Protein AF-A0A962JI17-F1 (afdb_monomer_lite)

Structure (mmCIF, N/CA/C/O backbone):
data_AF-A0A962JI17-F1
#
_entry.id   AF-A0A962JI17-F1
#
loop_
_atom_site.group_PDB
_atom_site.id
_atom_site.type_symbol
_atom_site.label_atom_id
_atom_site.label_alt_id
_atom_site.label_comp_id
_atom_site.label_asym_id
_atom_site.label_entity_id
_atom_site.label_seq_id
_atom_site.pdbx_PDB_ins_code
_atom_site.Cartn_x
_atom_site.Cartn_y
_atom_site.Cartn_z
_atom_site.occupancy
_atom_site.B_iso_or_equiv
_atom_site.auth_seq_id
_atom_site.auth_comp_id
_atom_site.auth_asym_id
_atom_site.auth_atom_id
_atom_site.pdbx_PDB_model_num
ATOM 1 N N . MET A 1 1 ? 2.694 9.978 97.037 1.00 36.00 1 MET A N 1
ATOM 2 C CA . MET A 1 1 ? 2.433 8.830 96.141 1.00 36.00 1 MET A CA 1
ATOM 3 C C . MET A 1 1 ? 1.614 9.316 94.948 1.00 36.00 1 MET A C 1
ATOM 5 O O . MET A 1 1 ? 0.435 9.591 95.118 1.00 36.00 1 MET A O 1
ATOM 9 N N . LYS A 1 2 ? 2.232 9.510 93.775 1.00 33.28 2 LYS A N 1
ATOM 10 C CA . LYS A 1 2 ? 1.548 9.899 92.526 1.00 33.28 2 LYS A CA 1
ATOM 11 C C . LYS A 1 2 ? 1.628 8.719 91.553 1.00 33.28 2 LYS A C 1
ATOM 13 O O . LYS A 1 2 ? 2.726 8.261 91.256 1.00 33.28 2 LYS A O 1
ATOM 18 N N . LYS A 1 3 ? 0.472 8.208 91.122 1.00 34.66 3 LYS A N 1
ATOM 19 C CA . LYS A 1 3 ? 0.342 7.152 90.107 1.00 34.66 3 LYS A CA 1
ATOM 20 C C . LYS A 1 3 ? 0.434 7.795 88.719 1.00 34.66 3 LYS A C 1
ATOM 22 O O . LYS A 1 3 ? -0.318 8.725 88.446 1.00 34.66 3 LYS A O 1
ATOM 27 N N . LEU A 1 4 ? 1.328 7.298 87.866 1.00 32.44 4 LEU A N 1
ATOM 28 C CA . LEU A 1 4 ? 1.360 7.604 86.435 1.00 32.44 4 LEU A CA 1
ATOM 29 C C . LEU A 1 4 ? 0.802 6.397 85.675 1.00 32.44 4 LEU A C 1
ATOM 31 O O . LEU A 1 4 ? 1.382 5.314 85.707 1.00 32.44 4 LEU A O 1
ATOM 35 N N . PHE A 1 5 ? -0.344 6.602 85.029 1.00 32.31 5 PHE A N 1
ATOM 36 C CA . PHE A 1 5 ? -0.915 5.707 84.029 1.00 32.31 5 PHE A CA 1
ATOM 37 C C . PHE A 1 5 ? -0.144 5.887 82.718 1.00 32.31 5 PHE A C 1
ATOM 39 O O . PHE A 1 5 ? -0.047 7.004 82.216 1.00 32.31 5 PHE A O 1
ATOM 46 N N . TRP A 1 6 ? 0.370 4.796 82.155 1.00 33.38 6 TRP A N 1
ATOM 47 C CA . TRP A 1 6 ? 0.814 4.747 80.764 1.00 33.38 6 TRP A CA 1
ATOM 48 C C . TRP A 1 6 ? -0.288 4.077 79.944 1.00 33.38 6 TRP A C 1
ATOM 50 O O . TRP A 1 6 ? -0.587 2.900 80.139 1.00 33.38 6 TRP A O 1
ATOM 60 N N . ALA A 1 7 ? -0.927 4.851 79.068 1.00 36.06 7 ALA A N 1
ATOM 61 C CA . ALA A 1 7 ? -1.882 4.352 78.091 1.00 36.06 7 ALA A CA 1
ATOM 62 C C . ALA A 1 7 ? -1.116 3.757 76.901 1.00 36.06 7 ALA A C 1
ATOM 64 O O . ALA A 1 7 ? -0.314 4.440 76.265 1.00 36.06 7 ALA A O 1
ATOM 65 N N . TYR A 1 8 ? -1.368 2.483 76.606 1.00 36.25 8 TYR A N 1
ATOM 66 C CA . TYR A 1 8 ? -0.935 1.838 75.371 1.00 36.25 8 TYR A CA 1
ATOM 67 C C . TYR A 1 8 ? -1.746 2.405 74.201 1.00 36.25 8 TYR A C 1
ATOM 69 O O . TYR A 1 8 ? -2.950 2.170 74.103 1.00 36.25 8 TYR A O 1
ATOM 77 N N . ALA A 1 9 ? -1.089 3.139 73.306 1.00 36.78 9 ALA A N 1
ATOM 78 C CA . ALA A 1 9 ? -1.638 3.456 71.996 1.00 36.78 9 ALA A CA 1
ATOM 79 C C . ALA A 1 9 ? -1.485 2.223 71.094 1.00 36.78 9 ALA A C 1
ATOM 81 O O . ALA A 1 9 ? -0.387 1.898 70.641 1.00 36.78 9 ALA A O 1
ATOM 82 N N . PHE A 1 10 ? -2.592 1.522 70.850 1.00 37.78 10 PHE A N 1
ATOM 83 C CA . PHE A 1 10 ? -2.700 0.579 69.743 1.00 37.78 10 PHE A CA 1
ATOM 84 C C . PHE A 1 10 ? -2.629 1.374 68.436 1.00 37.78 10 PHE A C 1
ATOM 86 O O . PHE A 1 10 ? -3.591 2.034 68.048 1.00 37.78 10 PHE A O 1
ATOM 93 N N . PHE A 1 11 ? -1.491 1.315 67.749 1.00 36.72 11 PHE A N 1
ATOM 94 C CA . PHE A 1 11 ? -1.433 1.670 66.337 1.00 36.72 11 PHE A CA 1
ATOM 95 C C . PHE A 1 11 ? -2.179 0.583 65.564 1.00 36.72 11 PHE A C 1
ATOM 97 O O . PHE A 1 11 ? -1.633 -0.482 65.285 1.00 36.72 11 PHE A O 1
ATOM 104 N N . SER A 1 12 ? -3.450 0.833 65.241 1.00 37.06 12 SER A N 1
ATOM 105 C CA . SER A 1 12 ? -4.139 0.068 64.210 1.00 37.06 12 SER A CA 1
ATOM 106 C C . SER A 1 12 ? -3.433 0.355 62.887 1.00 37.06 12 SER A C 1
ATOM 108 O O . SER A 1 12 ? -3.574 1.440 62.317 1.00 37.06 12 SER A O 1
ATOM 110 N N . SER A 1 13 ? -2.642 -0.596 62.408 1.00 36.25 13 SER A N 1
ATOM 111 C CA . SER A 1 13 ? -2.136 -0.607 61.042 1.00 36.25 13 SER A CA 1
ATOM 112 C C . SER A 1 13 ? -3.322 -0.731 60.088 1.00 36.25 13 SER A C 1
ATOM 114 O O . SER A 1 13 ? -3.777 -1.832 59.789 1.00 36.25 13 SER A O 1
ATOM 116 N N . TYR A 1 14 ? -3.847 0.408 59.634 1.00 37.59 14 TYR A N 1
ATOM 117 C CA . TYR A 1 14 ? -4.714 0.468 58.464 1.00 37.59 14 TYR A CA 1
ATOM 118 C C . TYR A 1 14 ? -3.878 0.035 57.256 1.00 37.59 14 TYR A C 1
ATOM 120 O O . TYR A 1 14 ? -3.115 0.821 56.697 1.00 37.59 14 TYR A O 1
ATOM 128 N N . SER A 1 15 ? -3.988 -1.236 56.868 1.00 36.72 15 SER A N 1
ATOM 129 C CA . SER A 1 15 ? -3.601 -1.652 55.527 1.00 36.72 15 SER A CA 1
ATOM 130 C C . SER A 1 15 ? -4.610 -1.028 54.568 1.00 36.72 15 SER A C 1
ATOM 132 O O . SER A 1 15 ? -5.768 -1.448 54.532 1.00 36.72 15 SER A O 1
ATOM 134 N N . PHE A 1 16 ? -4.204 -0.015 53.804 1.00 38.75 16 PHE A N 1
ATOM 135 C CA . PHE A 1 16 ? -4.933 0.331 52.591 1.00 38.75 16 PHE A CA 1
ATOM 136 C C . PHE A 1 16 ? -4.848 -0.892 51.678 1.00 38.75 16 PHE A C 1
ATOM 138 O O . PHE A 1 16 ? -3.797 -1.164 51.102 1.00 38.75 16 PHE A O 1
ATOM 145 N N . ALA A 1 17 ? -5.921 -1.680 51.614 1.00 45.69 17 ALA A N 1
ATOM 146 C CA . ALA A 1 17 ? -6.070 -2.658 50.554 1.00 45.69 17 ALA A CA 1
ATOM 147 C C . ALA A 1 17 ? -6.005 -1.874 49.237 1.00 45.69 17 ALA A C 1
ATOM 149 O O . ALA A 1 17 ? -6.776 -0.934 49.044 1.00 45.69 17 ALA A O 1
ATOM 150 N N . GLU A 1 18 ? -5.038 -2.201 48.381 1.00 56.22 18 GLU A N 1
ATOM 151 C CA . GLU A 1 18 ? -4.951 -1.683 47.016 1.00 56.22 18 GLU A CA 1
ATOM 152 C C . GLU A 1 18 ? -6.283 -2.065 46.345 1.00 56.22 18 GLU A C 1
ATOM 154 O O . GLU A 1 18 ? -6.539 -3.241 46.095 1.00 56.22 18 GLU A O 1
ATOM 159 N N . VAL A 1 19 ? -7.206 -1.104 46.207 1.00 69.94 19 VAL A N 1
ATOM 160 C CA . VAL A 1 19 ? -8.584 -1.387 45.784 1.00 69.94 19 VAL A CA 1
ATOM 161 C C . VAL A 1 19 ? -8.536 -1.886 44.348 1.00 69.94 19 VAL A C 1
ATOM 163 O O . VAL A 1 19 ? -8.225 -1.126 43.434 1.00 69.94 19 VAL A O 1
ATOM 166 N N . TYR A 1 20 ? -8.815 -3.175 44.172 1.00 81.81 20 TYR A N 1
ATOM 167 C CA . TYR A 1 20 ? -8.839 -3.838 42.876 1.00 81.81 20 TYR A CA 1
ATOM 168 C C . TYR A 1 20 ? -9.966 -3.243 42.014 1.00 81.81 20 TYR A C 1
ATOM 170 O O . TYR A 1 20 ? -11.131 -3.314 42.424 1.00 81.81 20 TYR A O 1
ATOM 178 N N . PRO A 1 21 ? -9.665 -2.638 40.850 1.00 86.62 21 PRO A N 1
ATOM 179 C CA . PRO A 1 21 ? -10.691 -2.026 40.018 1.00 86.62 21 PRO A CA 1
ATOM 180 C C . PRO A 1 21 ? -11.724 -3.044 39.532 1.00 86.62 21 PRO A C 1
ATOM 182 O O . PRO A 1 21 ? -11.386 -4.117 39.028 1.00 86.62 21 PRO A O 1
ATOM 185 N N . SER A 1 22 ? -13.005 -2.693 39.640 1.00 86.50 22 SER A N 1
ATOM 186 C CA . SER A 1 22 ? -14.110 -3.572 39.234 1.00 86.50 22 SER A CA 1
ATOM 187 C C . SER A 1 22 ? -14.108 -3.881 37.733 1.00 86.50 22 SER A C 1
ATOM 189 O O . SER A 1 22 ? -14.520 -4.975 37.339 1.00 86.50 22 SER A O 1
ATOM 191 N N . TRP A 1 23 ? -13.594 -2.959 36.910 1.00 87.06 23 TRP A N 1
ATOM 192 C CA . TRP A 1 23 ? -13.541 -3.093 35.454 1.00 87.06 23 TRP A CA 1
ATOM 193 C C . TRP A 1 23 ? -12.624 -4.211 34.962 1.00 87.06 23 TRP A C 1
ATOM 195 O O . TRP A 1 23 ? -12.763 -4.630 33.818 1.00 87.06 23 TRP A O 1
ATOM 205 N N . ILE A 1 24 ? -11.716 -4.722 35.803 1.00 86.00 24 ILE A N 1
ATOM 206 C CA . ILE A 1 24 ? -10.814 -5.816 35.415 1.00 86.00 24 ILE A CA 1
ATOM 207 C C . ILE A 1 24 ? -11.600 -7.100 35.132 1.00 86.00 24 ILE A C 1
ATOM 209 O O . ILE A 1 24 ? -11.309 -7.796 34.164 1.00 86.00 24 ILE A O 1
ATOM 213 N N . ASN A 1 25 ? -12.608 -7.392 35.959 1.00 82.31 25 ASN A N 1
ATOM 214 C CA . ASN A 1 25 ? -13.444 -8.586 35.812 1.00 82.31 25 ASN A CA 1
ATOM 215 C C . ASN A 1 25 ? -14.755 -8.292 35.080 1.00 82.31 25 ASN A C 1
ATOM 217 O O . ASN A 1 25 ? -15.305 -9.173 34.429 1.00 82.31 25 ASN A O 1
ATOM 221 N N . ASN A 1 26 ? -15.263 -7.066 35.210 1.00 81.44 26 ASN A N 1
ATOM 222 C CA . ASN A 1 26 ? -16.517 -6.634 34.609 1.00 81.44 26 ASN A CA 1
ATOM 223 C C . ASN A 1 26 ? -16.286 -5.287 33.916 1.00 81.44 26 ASN A C 1
ATOM 225 O O . ASN A 1 26 ? -16.575 -4.250 34.525 1.00 81.44 26 ASN A O 1
ATOM 229 N N . PRO A 1 27 ? -15.725 -5.271 32.690 1.00 81.56 27 PRO A N 1
ATOM 230 C CA . PRO A 1 27 ? -15.569 -4.030 31.945 1.00 81.56 27 PRO A CA 1
ATOM 231 C C . PRO A 1 27 ? -16.923 -3.316 31.820 1.00 81.56 27 PRO A C 1
ATOM 233 O O . PRO A 1 27 ? -17.967 -3.980 31.848 1.00 81.56 27 PRO A O 1
ATOM 236 N N . PRO A 1 28 ? -16.932 -1.975 31.704 1.00 83.88 28 PRO A N 1
ATOM 237 C CA . PRO A 1 28 ? -18.175 -1.233 31.560 1.00 83.88 28 PRO A CA 1
ATOM 238 C C . PRO A 1 28 ? -19.019 -1.816 30.424 1.00 83.88 28 PRO A C 1
ATOM 240 O O . PRO A 1 28 ? -18.495 -2.189 29.373 1.00 83.88 28 PRO A O 1
ATOM 243 N N . ALA A 1 29 ? -20.329 -1.920 30.644 1.00 76.81 29 ALA A N 1
ATOM 244 C CA . ALA A 1 29 ? -21.231 -2.381 29.600 1.00 76.81 29 ALA A CA 1
ATOM 245 C C . ALA A 1 29 ? -21.142 -1.438 28.391 1.00 76.81 29 ALA A C 1
ATOM 247 O O . ALA A 1 29 ? -21.034 -0.221 28.560 1.00 76.81 29 ALA A O 1
ATOM 248 N N . SER A 1 30 ? -21.216 -1.995 27.181 1.00 75.38 30 SER A N 1
ATOM 249 C CA . SER A 1 30 ? -21.267 -1.212 25.946 1.00 75.38 30 SER A CA 1
ATOM 250 C C . SER A 1 30 ? -22.533 -0.356 25.926 1.00 75.38 30 SER A C 1
ATOM 252 O O . SER A 1 30 ? -23.622 -0.827 25.601 1.00 75.38 30 SER A O 1
ATOM 254 N N . ILE A 1 31 ? -22.397 0.901 26.335 1.00 73.00 31 ILE A N 1
ATOM 255 C CA . ILE A 1 31 ? -23.475 1.881 26.455 1.00 73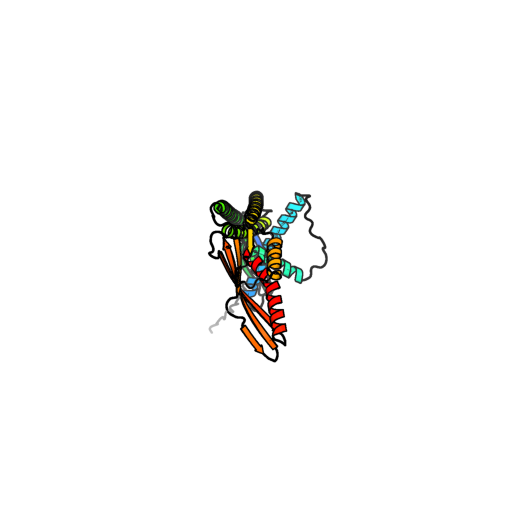.00 31 ILE A CA 1
ATOM 256 C C . ILE A 1 31 ? -23.044 3.130 25.681 1.00 73.00 31 ILE A C 1
ATOM 258 O O . ILE A 1 31 ? -21.859 3.444 25.596 1.00 73.00 31 ILE A O 1
ATOM 262 N N . ASN A 1 32 ? -24.010 3.846 25.100 1.00 77.88 32 ASN A N 1
ATOM 263 C CA . ASN A 1 32 ? -23.793 5.125 24.415 1.00 77.88 32 ASN A CA 1
ATOM 264 C C . ASN A 1 32 ? -22.772 5.084 23.267 1.00 77.88 32 ASN A C 1
ATOM 266 O O . ASN A 1 32 ? -22.054 6.055 23.066 1.00 77.88 32 ASN A O 1
ATOM 270 N N . ASN A 1 33 ? -22.742 4.005 22.477 1.00 83.44 33 ASN A N 1
ATOM 271 C CA . ASN A 1 33 ? -21.849 3.867 21.317 1.00 83.44 33 ASN A CA 1
ATOM 272 C C . ASN A 1 33 ? -20.361 3.660 21.671 1.00 83.44 33 ASN A C 1
ATOM 274 O O . ASN A 1 33 ? -19.502 3.870 20.812 1.00 83.44 33 ASN A O 1
ATOM 278 N N . HIS A 1 34 ? -20.067 3.209 22.895 1.00 88.88 34 HIS A N 1
ATOM 279 C CA . HIS A 1 34 ? -18.724 2.828 23.332 1.00 88.88 34 HIS A CA 1
ATOM 280 C C . HIS A 1 34 ? -18.574 1.307 23.477 1.00 88.88 34 HIS A C 1
ATOM 282 O O . HIS A 1 34 ? -19.494 0.616 23.927 1.00 88.88 34 HIS A O 1
ATOM 288 N N . ILE A 1 35 ? -17.402 0.784 23.115 1.00 88.81 35 ILE A N 1
ATOM 289 C CA . ILE A 1 35 ? -17.006 -0.615 23.335 1.00 88.81 35 ILE A CA 1
ATOM 290 C C . ILE A 1 35 ? -15.756 -0.631 24.213 1.00 88.81 35 ILE A C 1
ATOM 292 O O . ILE A 1 35 ? -14.841 0.159 23.994 1.00 88.81 35 ILE A O 1
ATOM 296 N N . TYR A 1 36 ? -15.714 -1.534 25.191 1.00 90.25 36 TYR A N 1
ATOM 297 C CA . TYR A 1 36 ? -14.629 -1.614 26.163 1.00 90.25 36 TYR A CA 1
ATOM 298 C C . TYR A 1 36 ? -13.930 -2.967 26.101 1.00 90.25 36 TYR A C 1
ATOM 300 O O . TYR A 1 36 ? -14.583 -4.001 25.977 1.00 90.25 36 TYR A O 1
ATOM 308 N N . ALA A 1 37 ? -12.607 -2.971 26.259 1.00 89.81 37 ALA A N 1
ATOM 309 C CA . ALA A 1 37 ? -11.857 -4.209 26.439 1.00 89.81 37 ALA A CA 1
ATOM 310 C C . ALA A 1 37 ? -10.709 -4.055 27.428 1.00 89.81 37 ALA A C 1
ATOM 312 O O . ALA A 1 37 ? -10.094 -2.993 27.545 1.00 89.81 37 ALA A O 1
ATOM 313 N N . VAL A 1 38 ? -10.392 -5.155 28.108 1.00 90.75 38 VAL A N 1
ATOM 314 C CA . VAL A 1 38 ? -9.301 -5.224 29.077 1.00 90.75 38 VAL A CA 1
ATOM 315 C C . VAL A 1 38 ? -8.142 -6.001 28.473 1.00 90.75 38 VAL A C 1
ATOM 317 O O . VAL A 1 38 ? -8.296 -7.129 28.018 1.00 90.75 38 VAL A O 1
ATOM 320 N N . GLY A 1 39 ? -6.965 -5.390 28.484 1.00 88.44 39 GLY A N 1
ATOM 321 C CA . GLY A 1 39 ? -5.704 -6.020 28.127 1.00 88.44 39 GLY A CA 1
ATOM 322 C C . GLY A 1 39 ? -4.907 -6.364 29.368 1.00 88.44 39 GLY A C 1
ATOM 323 O O . GLY A 1 39 ? -4.905 -5.608 30.339 1.00 88.44 39 GLY A O 1
ATOM 324 N N . VAL A 1 40 ? -4.202 -7.490 29.320 1.00 90.38 40 VAL A N 1
ATOM 325 C CA . VAL A 1 40 ? -3.438 -8.020 30.453 1.00 90.38 40 VAL A CA 1
ATOM 326 C C . VAL A 1 40 ? -2.002 -8.291 30.021 1.00 90.38 40 VAL A C 1
ATOM 328 O O . VAL A 1 40 ? -1.772 -8.800 28.927 1.00 90.38 40 VAL A O 1
ATOM 331 N N . SER A 1 41 ? -1.027 -7.962 30.865 1.00 90.81 41 SER A N 1
ATOM 332 C CA . SER A 1 41 ? 0.386 -8.293 30.659 1.00 90.81 41 SER A CA 1
ATOM 333 C C . SER A 1 41 ? 1.052 -8.690 31.977 1.00 90.81 41 SER A C 1
ATOM 335 O O . SER A 1 41 ? 0.784 -8.060 32.999 1.00 90.81 41 SER A O 1
ATOM 337 N N . PRO A 1 42 ? 1.990 -9.652 31.976 1.00 89.44 42 PRO A N 1
ATOM 338 C CA . PRO A 1 42 ? 2.847 -9.896 33.130 1.00 89.44 42 PRO A CA 1
ATOM 339 C C . PRO A 1 42 ? 3.638 -8.639 33.513 1.00 89.44 42 PRO A C 1
ATOM 341 O O . PRO A 1 42 ? 4.109 -7.903 32.638 1.00 89.44 42 PRO A O 1
ATOM 344 N N . LEU A 1 43 ? 3.812 -8.414 34.815 1.00 89.69 43 LEU A N 1
ATOM 345 C CA . LEU A 1 43 ? 4.677 -7.371 35.355 1.00 89.69 43 LEU A CA 1
ATOM 346 C C . LEU A 1 43 ? 6.137 -7.823 35.246 1.00 89.69 43 LEU A C 1
ATOM 348 O O . LEU A 1 43 ? 6.577 -8.751 35.926 1.00 89.69 43 LEU A O 1
ATOM 352 N N . THR A 1 44 ? 6.890 -7.154 34.382 1.00 89.50 44 THR A N 1
ATOM 353 C CA . THR A 1 44 ? 8.330 -7.374 34.203 1.00 89.50 44 THR A CA 1
ATOM 354 C C . THR A 1 44 ? 9.149 -6.404 35.059 1.00 89.50 44 THR A C 1
ATOM 356 O O . THR A 1 44 ? 8.606 -5.562 35.775 1.00 89.50 44 THR A O 1
ATOM 359 N N . THR A 1 45 ? 10.479 -6.487 34.970 1.00 86.50 45 THR A N 1
ATOM 360 C CA . THR A 1 45 ? 11.395 -5.513 35.590 1.00 86.50 45 THR A CA 1
ATOM 361 C C . THR A 1 45 ? 11.175 -4.087 35.073 1.00 86.50 45 THR A C 1
ATOM 363 O O . THR A 1 45 ? 11.464 -3.130 35.787 1.00 86.50 45 THR A O 1
ATOM 366 N N . SER A 1 46 ? 10.622 -3.934 33.864 1.00 93.00 46 SER A N 1
ATOM 367 C CA . SER A 1 46 ? 10.205 -2.652 33.302 1.00 93.00 46 SER A CA 1
ATOM 368 C C . SER A 1 46 ? 8.687 -2.487 33.407 1.00 93.00 46 SER A C 1
ATOM 370 O O . SER A 1 46 ? 7.907 -3.045 32.627 1.00 93.00 46 SER A O 1
ATOM 372 N N . VAL A 1 47 ? 8.249 -1.667 34.365 1.00 90.50 47 VAL A N 1
ATOM 373 C CA . VAL A 1 47 ? 6.827 -1.319 34.536 1.00 90.50 47 VAL A CA 1
ATOM 374 C C . VAL A 1 47 ? 6.274 -0.669 33.266 1.00 90.50 47 VAL A C 1
ATOM 376 O O . VAL A 1 47 ? 5.217 -1.064 32.786 1.00 90.50 47 VAL A O 1
ATOM 379 N N . ALA A 1 48 ? 7.023 0.265 32.674 1.00 91.44 48 ALA A N 1
ATOM 380 C CA . ALA A 1 48 ? 6.623 0.956 31.451 1.00 91.44 48 ALA A CA 1
ATOM 381 C C . ALA A 1 48 ? 6.416 -0.015 30.277 1.00 91.44 48 ALA A C 1
ATOM 383 O O . ALA A 1 48 ? 5.423 0.082 29.560 1.00 91.44 48 ALA A O 1
ATOM 384 N N . GLN A 1 49 ? 7.306 -0.999 30.110 1.00 90.12 49 GLN A N 1
ATOM 385 C CA . GLN A 1 49 ? 7.138 -2.031 29.085 1.00 90.12 49 GLN A CA 1
ATOM 386 C C . GLN A 1 49 ? 5.888 -2.879 29.341 1.00 90.12 49 GLN A C 1
ATOM 388 O O . GLN A 1 49 ? 5.155 -3.187 28.408 1.00 90.12 49 GLN A O 1
ATOM 393 N N . SER A 1 50 ? 5.617 -3.212 30.601 1.00 88.00 50 SER A N 1
ATOM 394 C CA . SER A 1 50 ? 4.453 -4.015 30.990 1.00 88.00 50 SER A CA 1
ATOM 395 C C . SER A 1 50 ? 3.135 -3.265 30.747 1.00 88.00 50 SER A C 1
ATOM 397 O O . SER A 1 50 ? 2.180 -3.850 30.243 1.00 88.00 50 SER A O 1
ATOM 399 N N . ILE A 1 51 ? 3.101 -1.954 31.017 1.00 89.44 51 ILE A N 1
ATOM 400 C CA . ILE A 1 51 ? 1.967 -1.074 30.685 1.00 89.44 51 ILE A CA 1
ATOM 401 C C . ILE A 1 51 ? 1.765 -0.984 29.170 1.00 89.44 51 ILE A C 1
ATOM 403 O O . ILE A 1 51 ? 0.635 -1.113 28.696 1.00 89.44 51 ILE A O 1
ATOM 407 N N . ASN A 1 52 ? 2.842 -0.801 28.401 1.00 88.81 52 ASN A N 1
ATOM 408 C CA . ASN A 1 52 ? 2.767 -0.742 26.940 1.00 88.81 52 ASN A CA 1
ATOM 409 C C . ASN A 1 52 ? 2.233 -2.054 26.351 1.00 88.81 52 ASN A C 1
ATOM 411 O O . ASN A 1 52 ? 1.389 -2.025 25.457 1.00 88.81 52 ASN A O 1
ATOM 415 N N . SER A 1 53 ? 2.670 -3.197 26.884 1.00 86.50 53 SER A N 1
ATOM 416 C CA . SER A 1 53 ? 2.159 -4.513 26.496 1.00 86.50 53 SER A CA 1
ATOM 417 C C . SER A 1 53 ? 0.683 -4.688 26.859 1.00 86.50 53 SER A C 1
ATOM 419 O O . SER A 1 53 ? -0.101 -5.086 26.004 1.00 86.50 53 SER A O 1
ATOM 421 N N . ALA A 1 54 ? 0.267 -4.333 28.081 1.00 84.88 54 ALA A N 1
ATOM 422 C CA . ALA A 1 54 ? -1.143 -4.400 28.483 1.00 84.88 54 ALA A CA 1
ATOM 423 C C . ALA A 1 54 ? -2.026 -3.505 27.595 1.00 84.88 54 ALA A C 1
ATOM 425 O O . ALA A 1 54 ? -3.095 -3.920 27.157 1.00 84.88 54 ALA A O 1
ATOM 426 N N . THR A 1 55 ? -1.534 -2.312 27.255 1.00 88.81 55 THR A N 1
ATOM 427 C CA . THR A 1 55 ? -2.173 -1.367 26.328 1.00 88.81 55 THR A CA 1
ATOM 428 C C . THR A 1 55 ? -2.288 -1.927 24.908 1.00 88.81 55 THR A C 1
ATOM 430 O O . THR A 1 55 ? -3.314 -1.771 24.256 1.00 88.81 55 THR A O 1
ATOM 433 N N . ALA A 1 56 ? -1.248 -2.578 24.386 1.00 86.06 56 ALA A N 1
ATOM 434 C CA . ALA A 1 56 ? -1.321 -3.218 23.073 1.00 86.06 56 ALA A CA 1
ATOM 435 C C . ALA A 1 56 ? -2.316 -4.391 23.076 1.00 86.06 56 ALA A C 1
ATOM 437 O O . ALA A 1 56 ? -3.079 -4.568 22.122 1.00 86.06 56 ALA A O 1
ATOM 438 N N . ASN A 1 57 ? -2.350 -5.151 24.172 1.00 85.50 57 ASN A N 1
ATOM 439 C CA . ASN A 1 57 ? -3.256 -6.279 24.343 1.00 85.50 57 ASN A CA 1
ATOM 440 C C . ASN A 1 57 ? -4.718 -5.823 24.444 1.00 85.50 57 ASN A C 1
ATOM 442 O O . ASN A 1 57 ? -5.574 -6.451 23.834 1.00 85.50 57 ASN A O 1
ATOM 446 N N . SER A 1 58 ? -5.015 -4.703 25.113 1.00 87.19 58 SER A N 1
ATOM 447 C CA . SER A 1 58 ? -6.391 -4.189 25.220 1.00 87.19 58 SER A CA 1
ATOM 448 C C . SER A 1 58 ? -6.943 -3.740 23.865 1.00 87.19 58 SER A C 1
ATOM 450 O O . SER A 1 58 ? -8.087 -4.036 23.525 1.00 87.19 58 SER A O 1
ATOM 452 N N . LYS A 1 59 ? -6.110 -3.101 23.037 1.00 87.00 59 LYS A N 1
ATOM 453 C CA . LYS A 1 59 ? -6.464 -2.755 21.649 1.00 87.00 59 LYS A CA 1
ATOM 454 C C . LYS A 1 59 ? -6.686 -3.992 20.780 1.00 87.00 59 LYS A C 1
ATOM 456 O O . LYS A 1 59 ? -7.610 -4.022 19.974 1.00 87.00 59 LYS A O 1
ATOM 461 N N . THR A 1 60 ? -5.838 -5.004 20.948 1.00 83.62 60 THR A N 1
ATOM 462 C CA . THR A 1 60 ? -5.960 -6.285 20.235 1.00 83.62 60 THR A CA 1
ATOM 463 C C . THR A 1 60 ? -7.277 -6.973 20.592 1.00 83.62 60 THR A C 1
ATOM 465 O O . THR A 1 60 ? -7.970 -7.467 19.705 1.00 83.62 60 THR A O 1
ATOM 468 N N . GLU A 1 61 ? -7.657 -6.948 21.869 1.00 84.88 61 GLU A N 1
ATOM 469 C CA . GLU A 1 61 ? -8.913 -7.522 22.348 1.00 84.88 61 GLU A CA 1
ATOM 470 C C . GLU A 1 61 ? -10.140 -6.797 21.774 1.00 84.88 61 GLU A C 1
ATOM 472 O O . GLU A 1 61 ? -11.045 -7.455 21.264 1.00 84.88 61 GLU A O 1
ATOM 477 N N . LEU A 1 62 ? -10.143 -5.455 21.740 1.00 85.56 62 LEU A N 1
ATOM 478 C CA . LEU A 1 62 ? -11.207 -4.682 21.075 1.00 85.56 62 LEU A CA 1
ATOM 479 C C . LEU A 1 62 ? -11.423 -5.129 19.621 1.00 85.56 62 LEU A C 1
ATOM 481 O O . LEU A 1 62 ? -12.555 -5.322 19.182 1.00 85.56 62 LEU A O 1
ATOM 485 N N . ILE A 1 63 ? -10.342 -5.324 18.866 1.00 82.00 63 ILE A N 1
ATOM 486 C CA . ILE A 1 63 ? -10.426 -5.725 17.454 1.00 82.00 63 ILE A CA 1
ATOM 487 C C . ILE A 1 63 ? -10.920 -7.162 17.313 1.00 82.00 63 ILE A C 1
ATOM 489 O O . ILE A 1 63 ? -11.713 -7.456 16.418 1.00 82.00 63 ILE A O 1
ATOM 493 N N . SER A 1 64 ? -10.495 -8.057 18.205 1.00 81.44 64 SER A N 1
ATOM 494 C CA . SER A 1 64 ? -11.013 -9.425 18.258 1.00 81.44 64 SER A CA 1
ATOM 495 C C . SER A 1 64 ? -12.524 -9.442 18.502 1.00 81.44 64 SER A C 1
ATOM 497 O O . SER A 1 64 ? -13.238 -10.161 17.802 1.00 81.44 64 SER A O 1
ATOM 499 N N . GLN A 1 65 ? -13.030 -8.602 19.411 1.00 84.12 65 GLN A N 1
ATOM 500 C CA . GLN A 1 65 ? -14.470 -8.459 19.661 1.00 84.12 65 GLN A CA 1
ATOM 501 C C . GLN A 1 65 ? -15.222 -7.917 18.436 1.00 84.12 65 GLN A C 1
ATOM 503 O O . GLN A 1 65 ? -16.267 -8.456 18.064 1.00 84.12 65 GLN A O 1
ATOM 508 N N . LEU A 1 66 ? -14.674 -6.901 17.761 1.00 81.31 66 LEU A N 1
ATOM 509 C CA . LEU A 1 66 ? -15.240 -6.357 16.522 1.00 81.31 66 LEU A CA 1
ATOM 510 C C . LEU A 1 66 ? -15.329 -7.425 15.417 1.00 81.31 66 LEU A C 1
ATOM 512 O O . LEU A 1 66 ? -16.380 -7.603 14.800 1.00 81.31 66 LEU A O 1
ATOM 516 N N . ARG A 1 67 ? -14.265 -8.213 15.217 1.00 78.06 67 ARG A N 1
ATOM 517 C CA . ARG A 1 67 ? -14.245 -9.328 14.253 1.00 78.06 67 ARG A CA 1
ATOM 518 C C . ARG A 1 67 ? -15.239 -10.435 14.612 1.00 78.06 67 ARG A C 1
ATOM 520 O O . ARG A 1 67 ? -15.928 -10.944 13.730 1.00 78.06 67 ARG A O 1
ATOM 527 N N . ALA A 1 68 ? -15.344 -10.797 15.890 1.00 75.44 68 ALA A N 1
ATOM 528 C CA . ALA A 1 68 ? -16.311 -11.791 16.351 1.00 75.44 68 ALA A CA 1
ATOM 529 C C . ALA A 1 68 ? -17.759 -11.333 16.102 1.00 75.44 68 ALA A C 1
ATOM 531 O O . ALA A 1 68 ? -18.589 -12.119 15.645 1.00 75.44 68 ALA A O 1
ATOM 532 N N . SER A 1 69 ? -18.040 -10.045 16.324 1.00 74.94 69 SER A N 1
ATOM 533 C CA . SER A 1 69 ? -19.335 -9.419 16.028 1.00 74.94 69 SER A CA 1
ATOM 534 C C . SER A 1 69 ? -19.686 -9.479 14.534 1.00 74.94 69 SER A C 1
ATOM 536 O O . SER A 1 69 ? -20.831 -9.758 14.177 1.00 74.94 69 SER A O 1
ATOM 538 N N . ILE A 1 70 ? -18.700 -9.294 13.650 1.00 66.94 70 ILE A N 1
ATOM 539 C CA . ILE A 1 70 ? -18.877 -9.455 12.200 1.00 66.94 70 ILE A CA 1
ATOM 540 C C . ILE A 1 70 ? -19.246 -10.900 11.853 1.00 66.94 70 ILE A C 1
ATOM 542 O O . ILE A 1 70 ? -20.268 -11.113 11.205 1.00 66.94 70 ILE A O 1
ATOM 546 N N . ASN A 1 71 ? -18.475 -11.888 12.318 1.00 60.69 71 ASN A N 1
ATOM 547 C CA . ASN A 1 71 ? -18.732 -13.299 12.009 1.00 60.69 71 ASN A CA 1
ATOM 548 C C . ASN A 1 71 ? -20.119 -13.749 12.503 1.00 60.69 71 ASN A C 1
ATOM 550 O O . ASN A 1 71 ? -20.878 -14.330 11.735 1.00 60.69 71 ASN A O 1
ATOM 554 N N . GLY A 1 72 ? -20.514 -13.372 13.726 1.00 56.50 72 GLY A N 1
ATOM 555 C CA . GLY A 1 72 ? -21.841 -13.703 14.262 1.00 56.50 72 GLY A CA 1
ATOM 556 C C . GLY A 1 72 ? -23.015 -13.049 13.510 1.00 56.50 72 GLY A C 1
ATOM 557 O O . GLY A 1 72 ? -24.101 -13.628 13.424 1.00 56.50 72 GLY A O 1
ATOM 558 N N . LYS A 1 73 ? -22.814 -11.857 12.923 1.00 55.78 73 LYS A N 1
ATOM 559 C CA . LYS A 1 73 ? -23.825 -11.165 12.094 1.00 55.78 73 LYS A CA 1
ATOM 560 C C . LYS A 1 73 ? -23.863 -11.702 10.654 1.00 55.78 73 LYS A C 1
ATOM 562 O O . LYS A 1 73 ? -24.916 -11.661 10.022 1.00 55.78 73 LYS A O 1
ATOM 567 N N . ILE A 1 74 ? -22.744 -12.217 10.139 1.00 52.09 74 ILE A N 1
ATOM 568 C CA . ILE A 1 74 ? -22.651 -12.869 8.820 1.00 52.09 74 ILE A CA 1
ATOM 569 C C . ILE A 1 74 ? -23.288 -14.268 8.860 1.00 52.09 74 ILE A C 1
ATOM 571 O O . ILE A 1 74 ? -24.062 -14.600 7.959 1.00 52.09 74 ILE A O 1
ATOM 575 N N . ASP A 1 75 ? -23.070 -15.034 9.934 1.00 44.66 75 ASP A N 1
ATOM 576 C CA . ASP A 1 75 ? -23.635 -16.383 10.116 1.00 44.66 75 ASP A CA 1
ATOM 577 C C . ASP A 1 75 ? -25.170 -16.391 10.222 1.00 44.66 75 ASP A C 1
ATOM 579 O O . ASP A 1 75 ? -25.815 -17.405 9.955 1.00 44.66 75 ASP A O 1
ATOM 583 N N . THR A 1 76 ? -25.782 -15.254 10.562 1.00 41.81 76 THR A N 1
ATOM 584 C CA . THR A 1 76 ? -27.242 -15.109 10.653 1.00 41.81 76 THR A CA 1
ATOM 585 C C . THR A 1 76 ? -27.895 -14.532 9.394 1.00 41.81 76 THR A C 1
ATOM 587 O O . THR A 1 76 ? -29.108 -14.665 9.256 1.00 41.81 76 THR A O 1
ATOM 590 N N . ASN A 1 77 ? -27.141 -13.941 8.453 1.00 33.84 77 ASN A N 1
ATOM 591 C CA . ASN A 1 77 ? -27.725 -13.191 7.327 1.00 33.84 77 ASN A CA 1
ATOM 592 C C . ASN A 1 77 ? -27.149 -13.467 5.927 1.00 33.84 77 ASN A C 1
ATOM 594 O O . ASN A 1 77 ? -27.627 -12.863 4.964 1.00 33.84 77 ASN A O 1
ATOM 598 N N . SER A 1 78 ? -26.187 -14.375 5.739 1.00 28.98 78 SER A N 1
ATOM 599 C CA . SER A 1 78 ? -25.749 -14.710 4.374 1.00 28.98 78 SER A CA 1
ATOM 600 C C . SER A 1 78 ? -25.205 -16.128 4.204 1.00 28.98 78 SER A C 1
ATOM 602 O O . SER A 1 78 ? -24.051 -16.409 4.510 1.00 28.98 78 SER A O 1
ATOM 604 N N . THR A 1 79 ? -25.988 -16.992 3.549 1.00 32.56 79 THR A N 1
ATOM 605 C CA . THR A 1 79 ? -25.459 -18.055 2.682 1.00 32.56 79 THR A CA 1
ATOM 606 C C . THR A 1 79 ? -24.821 -17.425 1.441 1.00 32.56 79 THR A C 1
ATOM 608 O O . THR A 1 79 ? -25.438 -17.408 0.380 1.00 32.56 79 THR A O 1
ATOM 611 N N . VAL A 1 80 ? -23.602 -16.885 1.550 1.00 29.42 80 VAL A N 1
ATOM 612 C CA . VAL A 1 80 ? -22.740 -16.630 0.383 1.00 29.42 80 VAL A CA 1
ATOM 613 C C . VAL A 1 80 ? -21.287 -16.932 0.743 1.00 29.42 80 VAL A C 1
ATOM 615 O O . VAL A 1 80 ? -20.689 -16.327 1.624 1.00 29.42 80 VAL A O 1
ATOM 618 N N . LEU A 1 81 ? -20.760 -17.914 0.019 1.00 34.62 81 LEU A N 1
ATOM 619 C CA . LEU A 1 81 ? -19.411 -18.463 0.014 1.00 34.62 81 LEU A CA 1
ATOM 620 C C . LEU A 1 81 ? -18.300 -17.405 0.166 1.00 34.62 81 LEU A C 1
ATOM 622 O O . LEU A 1 81 ? -18.049 -16.631 -0.755 1.00 34.62 81 LEU A O 1
ATOM 626 N N . VAL A 1 82 ? -17.535 -17.484 1.257 1.00 28.70 82 VAL A N 1
ATOM 627 C CA . VAL A 1 82 ? -16.117 -17.103 1.253 1.00 28.70 82 VAL A CA 1
ATOM 628 C C . VAL A 1 82 ? -15.315 -18.344 1.606 1.00 28.70 82 VAL A C 1
ATOM 630 O O . VAL A 1 82 ? -15.145 -18.733 2.758 1.00 28.70 82 VAL A O 1
ATOM 633 N N . SER A 1 83 ? -14.843 -18.996 0.553 1.00 31.17 83 SER A N 1
ATOM 634 C CA . SER A 1 83 ? -13.793 -19.998 0.584 1.00 31.17 83 SER A CA 1
ATOM 635 C C . SER A 1 83 ? -12.547 -19.435 1.271 1.00 31.17 83 SER A C 1
ATOM 637 O O . SER A 1 83 ? -11.774 -18.699 0.659 1.00 31.17 83 SER A O 1
ATOM 639 N N . LYS A 1 84 ? -12.326 -19.813 2.531 1.00 28.61 84 LYS A N 1
ATOM 640 C CA . LYS A 1 84 ? -11.002 -19.775 3.156 1.00 28.61 84 LYS A CA 1
ATOM 641 C C . LYS A 1 84 ? -10.878 -20.934 4.140 1.00 28.61 84 LYS A C 1
ATOM 643 O O . LYS A 1 84 ? -11.223 -20.813 5.307 1.00 28.61 84 LYS A O 1
ATOM 648 N N . SER A 1 85 ? -10.453 -22.076 3.593 1.00 29.64 85 SER A N 1
ATOM 649 C CA . SER A 1 85 ? -9.637 -23.102 4.258 1.00 29.64 85 SER A CA 1
ATOM 650 C C . SER A 1 85 ? -9.777 -23.162 5.784 1.00 29.64 85 SER A C 1
ATOM 652 O O . SER A 1 85 ? -8.908 -22.696 6.522 1.00 29.64 85 SER A O 1
ATOM 654 N N . LEU A 1 86 ? -10.878 -23.762 6.240 1.00 32.12 86 LEU A N 1
ATOM 655 C CA . LEU A 1 86 ? -11.006 -24.283 7.592 1.00 32.12 86 LEU A CA 1
ATOM 656 C C . LEU A 1 86 ? -10.187 -25.581 7.667 1.00 32.12 86 LEU A C 1
ATOM 658 O O . LEU A 1 86 ? -10.657 -26.654 7.304 1.00 32.12 86 LEU A O 1
ATOM 662 N N . THR A 1 87 ? -8.953 -25.479 8.138 1.00 27.05 87 THR A N 1
ATOM 663 C CA . THR A 1 87 ? -8.313 -26.571 8.878 1.00 27.05 87 THR A CA 1
ATOM 664 C C . THR A 1 87 ? -8.024 -26.032 10.267 1.00 27.05 87 THR A C 1
ATOM 666 O O . THR A 1 87 ? -6.954 -25.494 10.544 1.00 27.05 87 THR A O 1
ATOM 669 N N . LEU A 1 88 ? -9.052 -26.109 11.112 1.00 37.44 88 LEU A N 1
ATOM 670 C CA . LEU A 1 88 ? -8.888 -26.175 12.555 1.00 37.44 88 LEU A CA 1
ATOM 671 C C . LEU A 1 88 ? -8.126 -27.464 12.855 1.00 37.44 88 LEU A C 1
ATOM 673 O O . LEU A 1 88 ? -8.659 -28.536 12.607 1.00 37.44 88 LEU A O 1
ATOM 677 N N . GLU A 1 89 ? -6.895 -27.338 13.335 1.00 32.25 89 GLU A N 1
ATOM 678 C CA . GLU A 1 89 ? -6.356 -28.078 14.482 1.00 32.25 89 GLU A CA 1
ATOM 679 C C . GLU A 1 89 ? -4.872 -27.724 14.656 1.00 32.25 89 GLU A C 1
ATOM 681 O O . GLU A 1 89 ? -4.107 -27.705 13.697 1.00 32.25 89 GLU A O 1
ATOM 686 N N . THR A 1 90 ? -4.474 -27.449 15.904 1.00 33.56 90 THR A N 1
ATOM 687 C CA . THR A 1 90 ? -3.106 -27.144 16.382 1.00 33.56 90 THR A CA 1
ATOM 688 C C . THR A 1 90 ? -2.553 -25.732 16.125 1.00 33.56 90 THR A C 1
ATOM 690 O O . THR A 1 90 ? -1.523 -25.556 15.485 1.00 33.56 90 THR A O 1
ATOM 693 N N . GLN A 1 91 ? -3.175 -24.697 16.706 1.00 33.03 91 GLN A N 1
ATOM 694 C CA . GLN A 1 91 ? -2.534 -23.374 16.767 1.00 33.03 91 GLN A CA 1
ATOM 695 C C . GLN A 1 91 ? -1.409 -23.361 17.808 1.00 33.03 91 GLN A C 1
ATOM 697 O O . GLN A 1 91 ? -1.636 -23.466 19.016 1.00 33.03 91 GLN A O 1
ATOM 702 N N . SER A 1 92 ? -0.178 -23.258 17.312 1.00 35.72 92 SER A N 1
ATOM 703 C CA . SER A 1 92 ? 1.022 -23.091 18.128 1.00 35.72 92 SER A CA 1
ATOM 704 C C . SER A 1 92 ? 1.155 -21.634 18.572 1.00 35.72 92 SER A C 1
ATOM 706 O O . SER A 1 92 ? 0.577 -20.727 17.978 1.00 35.72 92 SER A O 1
ATOM 708 N N . SER A 1 93 ? 1.994 -21.363 19.572 1.00 36.97 93 SER A N 1
ATOM 709 C CA . SER A 1 93 ? 2.283 -20.006 20.056 1.00 36.97 93 SER A CA 1
ATOM 710 C C . SER A 1 93 ? 2.720 -19.031 18.944 1.00 36.97 93 SER A C 1
ATOM 712 O O . SER A 1 93 ? 2.536 -17.828 19.099 1.00 36.97 93 SER A O 1
ATOM 714 N N . ARG A 1 94 ? 3.244 -19.516 17.801 1.00 30.28 94 ARG A N 1
ATOM 715 C CA . ARG A 1 94 ? 3.553 -18.679 16.621 1.00 30.28 94 ARG A CA 1
ATOM 716 C C . ARG A 1 94 ? 2.313 -18.094 15.952 1.00 30.28 94 ARG A C 1
ATOM 718 O O . ARG A 1 94 ? 2.394 -16.979 15.445 1.00 30.28 94 ARG A O 1
ATOM 725 N N . ASP A 1 95 ? 1.187 -18.797 15.971 1.00 36.31 95 ASP A N 1
ATOM 726 C CA . ASP A 1 95 ? -0.044 -18.331 15.330 1.00 36.31 95 ASP A CA 1
ATOM 727 C C . ASP A 1 95 ? -0.653 -17.173 16.121 1.00 36.31 95 ASP A C 1
ATOM 729 O O . ASP A 1 95 ? -1.067 -16.186 15.523 1.00 36.31 95 ASP A O 1
ATOM 733 N N . PHE A 1 96 ? -0.555 -17.198 17.455 1.00 35.38 96 PHE A N 1
ATOM 734 C CA . PHE A 1 96 ? -0.916 -16.063 18.311 1.00 35.38 96 PHE A CA 1
ATOM 735 C C . PHE A 1 96 ? -0.030 -14.828 18.056 1.00 35.38 96 PHE A C 1
ATOM 737 O O . PHE A 1 96 ? -0.530 -13.704 17.996 1.00 35.38 96 PHE A O 1
ATOM 744 N N . TYR A 1 97 ? 1.281 -15.007 17.846 1.00 30.20 97 TYR A N 1
ATOM 745 C CA . TYR A 1 97 ? 2.190 -13.900 17.505 1.00 30.20 97 TYR A CA 1
ATOM 746 C C . TYR A 1 97 ? 1.938 -13.327 16.100 1.00 30.20 97 TYR A C 1
ATOM 748 O O . TYR A 1 97 ? 1.934 -12.111 15.925 1.00 30.20 97 TYR A O 1
ATOM 756 N N . ASN A 1 98 ? 1.661 -14.168 15.102 1.00 32.47 98 ASN A N 1
ATOM 757 C CA . ASN A 1 98 ? 1.339 -13.707 13.747 1.00 32.47 98 ASN A CA 1
ATOM 758 C C . ASN A 1 98 ? -0.049 -13.050 13.680 1.00 32.47 98 ASN A C 1
ATOM 760 O O . ASN A 1 98 ? -0.237 -12.033 13.009 1.00 32.47 98 ASN A O 1
ATOM 764 N N . GLN A 1 99 ? -1.015 -13.584 14.428 1.00 39.72 99 GLN A N 1
ATOM 765 C CA . GLN A 1 99 ? -2.351 -13.018 14.550 1.00 39.72 99 GLN A CA 1
ATOM 766 C C . GLN A 1 99 ? -2.306 -11.676 15.290 1.00 39.72 99 GLN A C 1
ATOM 768 O O . GLN A 1 99 ? -2.859 -10.703 14.784 1.00 39.72 99 GLN A O 1
ATOM 773 N N . SER A 1 100 ? -1.568 -11.567 16.400 1.00 38.31 100 SER A N 1
ATOM 774 C CA . SER A 1 100 ? -1.368 -10.293 17.110 1.00 38.31 100 SER A CA 1
ATOM 775 C C . SER A 1 100 ? -0.594 -9.260 16.287 1.00 38.31 100 SER A C 1
ATOM 777 O O . SER A 1 100 ? -0.967 -8.094 16.318 1.00 38.31 100 SER A O 1
ATOM 779 N N . ALA A 1 101 ? 0.399 -9.650 15.478 1.00 35.78 101 ALA A N 1
ATOM 780 C CA . ALA A 1 101 ? 1.070 -8.730 14.554 1.00 35.78 101 ALA A CA 1
ATOM 781 C C . ALA A 1 101 ? 0.114 -8.191 13.471 1.00 35.78 101 ALA A C 1
ATOM 783 O O . ALA A 1 101 ? 0.067 -6.983 13.239 1.00 35.78 101 ALA A O 1
ATOM 784 N N . SER A 1 102 ? -0.708 -9.052 12.853 1.00 47.91 102 SER A N 1
ATOM 785 C CA . SER A 1 102 ? -1.724 -8.612 11.878 1.00 47.91 102 SER A CA 1
ATOM 786 C C . SER A 1 102 ? -2.779 -7.693 12.511 1.00 47.91 102 SER A C 1
ATOM 788 O O . SER A 1 102 ? -3.073 -6.625 11.979 1.00 47.91 102 SER A O 1
ATOM 790 N N . ILE A 1 103 ? -3.253 -8.037 13.714 1.00 49.09 103 ILE A N 1
ATOM 791 C CA . ILE A 1 103 ? -4.231 -7.250 14.472 1.00 49.09 103 ILE A CA 1
ATOM 792 C C . ILE A 1 103 ? -3.636 -5.911 14.923 1.00 49.09 103 ILE A C 1
ATOM 794 O O . ILE A 1 103 ? -4.314 -4.894 14.854 1.00 49.09 103 ILE A O 1
ATOM 798 N N . GLN A 1 104 ? -2.364 -5.861 15.331 1.00 48.22 104 GLN A N 1
ATOM 799 C CA . GLN A 1 104 ? -1.690 -4.607 15.688 1.00 48.22 104 GLN A CA 1
ATOM 800 C C . GLN A 1 104 ? -1.502 -3.672 14.489 1.00 48.22 104 GLN A C 1
ATOM 802 O O . GLN A 1 104 ? -1.463 -2.453 14.667 1.00 48.22 104 GLN A O 1
ATOM 807 N N . THR A 1 105 ? -1.386 -4.223 13.279 1.00 50.91 105 THR A N 1
ATOM 808 C CA . THR A 1 105 ? -1.279 -3.430 12.047 1.00 50.91 105 THR A CA 1
ATOM 809 C C . THR A 1 105 ? -2.629 -2.797 11.705 1.00 50.91 105 THR A C 1
ATOM 811 O O . THR A 1 105 ? -2.695 -1.604 11.425 1.00 50.91 105 THR A O 1
ATOM 814 N N . GLU A 1 106 ? -3.717 -3.552 11.862 1.00 54.47 106 GLU A N 1
ATOM 815 C CA . GLU A 1 106 ? -5.094 -3.064 11.706 1.00 54.47 106 GLU A CA 1
ATOM 816 C C . GLU A 1 106 ? -5.510 -2.079 12.817 1.00 54.47 106 GLU A C 1
ATOM 818 O O . GLU A 1 106 ? -6.195 -1.091 12.557 1.00 54.47 106 GLU A O 1
ATOM 823 N N . ALA A 1 107 ? -5.021 -2.280 14.047 1.00 51.88 107 ALA A N 1
ATOM 824 C CA . ALA A 1 107 ? -5.276 -1.408 15.196 1.00 51.88 107 ALA A CA 1
ATOM 825 C C . ALA A 1 107 ? -4.755 0.019 15.021 1.00 51.88 107 ALA A C 1
ATOM 827 O O . ALA A 1 107 ? -5.283 0.948 15.632 1.00 51.88 107 ALA A O 1
ATOM 828 N N . LYS A 1 108 ? -3.685 0.199 14.238 1.00 57.47 108 LYS A N 1
ATOM 829 C CA . LYS A 1 108 ? -3.052 1.511 14.054 1.00 57.47 108 LYS A CA 1
ATOM 830 C C . LYS A 1 108 ? -3.936 2.497 13.291 1.00 57.47 108 LYS A C 1
ATOM 832 O O . LYS A 1 108 ? -3.759 3.697 13.477 1.00 57.47 108 LYS A O 1
ATOM 837 N N . ASN A 1 109 ? -4.883 2.007 12.492 1.00 63.62 109 ASN A N 1
ATOM 838 C CA . ASN A 1 109 ? -5.625 2.827 11.530 1.00 63.62 109 ASN A CA 1
ATOM 839 C C . ASN A 1 109 ? -7.084 3.105 11.938 1.00 63.62 109 ASN A C 1
ATOM 841 O O . ASN A 1 109 ? -7.793 3.845 11.244 1.00 63.62 109 ASN A O 1
ATOM 845 N N . ILE A 1 110 ? -7.538 2.544 13.066 1.00 74.62 110 ILE A N 1
ATOM 846 C CA . ILE A 1 110 ? -8.883 2.776 13.602 1.00 74.62 110 ILE A CA 1
ATOM 847 C C . ILE A 1 110 ? -8.843 3.955 14.578 1.00 74.62 110 ILE A C 1
ATOM 849 O O . ILE A 1 110 ? -8.327 3.864 15.695 1.00 74.62 110 ILE A O 1
ATOM 853 N N . VAL A 1 111 ? -9.423 5.078 14.155 1.00 82.88 111 VAL A N 1
ATOM 854 C CA . VAL A 1 111 ? -9.661 6.239 15.019 1.00 82.88 111 VAL A CA 1
ATOM 855 C C . VAL A 1 111 ? -10.771 5.912 16.017 1.00 82.88 111 VAL A C 1
ATOM 857 O O . VAL A 1 111 ? -11.722 5.214 15.687 1.00 82.88 111 VAL A O 1
ATOM 860 N N . GLY A 1 112 ? -10.659 6.436 17.240 1.00 83.38 112 GLY A N 1
ATOM 861 C CA . GLY A 1 112 ? -11.672 6.269 18.289 1.00 83.38 112 GLY A CA 1
ATOM 862 C C . GLY A 1 112 ? -11.244 5.360 19.435 1.00 83.38 112 GLY A C 1
ATOM 863 O O . GLY A 1 112 ? -11.931 5.332 20.446 1.00 83.38 112 GLY A O 1
ATOM 864 N N . ILE A 1 113 ? -10.100 4.676 19.322 1.00 89.38 113 ILE A N 1
ATOM 865 C CA . ILE A 1 113 ? -9.557 3.859 20.411 1.00 89.38 113 ILE A CA 1
ATOM 866 C C . ILE A 1 113 ? -8.733 4.727 21.370 1.00 89.38 113 ILE A C 1
ATOM 868 O O . ILE A 1 113 ? -7.767 5.378 20.962 1.00 89.38 113 ILE A O 1
ATOM 872 N N . SER A 1 114 ? -9.070 4.697 22.655 1.00 90.69 114 SER A N 1
ATOM 873 C CA . SER A 1 114 ? -8.353 5.380 23.732 1.00 90.69 114 SER A CA 1
ATOM 874 C C . SER A 1 114 ? -8.086 4.436 24.909 1.00 90.69 114 SER A C 1
ATOM 876 O O . SER A 1 114 ? -8.741 3.408 25.048 1.00 90.69 114 SER A O 1
ATOM 878 N N . ILE A 1 115 ? -7.076 4.739 25.730 1.00 91.38 115 ILE A N 1
ATOM 879 C CA . ILE A 1 115 ? -6.826 4.013 26.985 1.00 91.38 115 ILE A CA 1
ATOM 880 C C . ILE A 1 115 ? -7.370 4.871 28.113 1.00 91.38 115 ILE A C 1
ATOM 882 O O . ILE A 1 115 ? -6.894 5.988 28.305 1.00 91.38 115 ILE A O 1
ATOM 886 N N . LEU A 1 116 ? -8.368 4.351 28.822 1.00 90.75 116 LEU A N 1
ATOM 887 C CA . LEU A 1 116 ? -9.009 5.061 29.924 1.00 90.75 116 LEU A CA 1
ATOM 888 C C . LEU A 1 116 ? -8.207 4.918 31.208 1.00 90.75 116 LEU A C 1
ATOM 890 O O . LEU A 1 116 ? -7.925 5.904 31.884 1.00 90.75 116 LEU A O 1
ATOM 894 N N . GLU A 1 117 ? -7.835 3.682 31.537 1.00 92.69 117 GLU A N 1
ATOM 895 C CA . GLU A 1 117 ? -7.222 3.355 32.818 1.00 92.69 117 GLU A CA 1
ATOM 896 C C . GLU A 1 117 ? -6.171 2.257 32.673 1.00 92.69 117 GLU A C 1
ATOM 898 O O . GLU A 1 117 ? -6.249 1.385 31.806 1.00 92.69 117 GLU A O 1
ATOM 903 N N . THR A 1 118 ? -5.186 2.285 33.566 1.00 93.12 118 THR A N 1
ATOM 904 C CA . THR A 1 118 ? -4.197 1.219 33.730 1.00 93.12 118 THR A CA 1
ATOM 905 C C . THR A 1 118 ? -4.072 0.887 35.204 1.00 93.12 118 THR A C 1
ATOM 907 O O . THR A 1 118 ? -4.030 1.797 36.032 1.00 93.12 118 THR A O 1
ATOM 910 N N . TYR A 1 119 ? -3.951 -0.393 35.535 1.00 92.75 119 TYR A N 1
ATOM 911 C CA . TYR A 1 119 ? -3.800 -0.853 36.910 1.00 92.75 119 TYR A CA 1
ATOM 912 C C . TYR A 1 119 ? -2.655 -1.854 37.022 1.00 92.75 119 TYR A C 1
ATOM 914 O O . TYR A 1 119 ? -2.481 -2.710 36.158 1.00 92.75 119 TYR A O 1
ATOM 922 N N . ILE A 1 120 ? -1.863 -1.743 38.088 1.00 93.31 120 ILE A N 1
ATOM 923 C CA . ILE A 1 120 ? -0.748 -2.647 38.371 1.00 93.31 120 ILE A CA 1
ATOM 924 C C . ILE A 1 120 ? -1.087 -3.410 39.642 1.00 93.31 120 ILE A C 1
ATOM 926 O O . ILE A 1 120 ? -1.092 -2.837 40.727 1.00 93.31 120 ILE A O 1
ATOM 930 N N . ASP A 1 121 ? -1.301 -4.711 39.505 1.00 89.44 121 ASP A N 1
ATOM 931 C CA . ASP A 1 121 ? -1.430 -5.625 40.626 1.00 89.44 121 ASP A CA 1
ATOM 932 C C . ASP A 1 121 ? -0.049 -6.196 40.969 1.00 89.44 121 ASP A C 1
ATOM 934 O O . ASP A 1 121 ? 0.487 -7.084 40.294 1.00 89.44 121 ASP A O 1
ATOM 938 N N . LYS A 1 122 ? 0.555 -5.668 42.037 1.00 87.75 122 LYS A N 1
ATOM 939 C CA . LYS A 1 122 ? 1.860 -6.140 42.522 1.00 87.75 122 LYS A CA 1
ATOM 940 C C . LYS A 1 122 ? 1.776 -7.523 43.166 1.00 87.75 122 LYS A C 1
ATOM 942 O O . LYS A 1 122 ? 2.777 -8.239 43.157 1.00 87.75 122 LYS A O 1
ATOM 947 N N . GLY A 1 123 ? 0.615 -7.894 43.708 1.00 86.25 123 GLY A N 1
ATOM 948 C CA . GLY A 1 123 ? 0.385 -9.186 44.349 1.00 86.25 123 GLY A CA 1
ATOM 949 C C . GLY A 1 123 ? 0.375 -10.321 43.332 1.00 86.25 123 GLY A C 1
ATOM 950 O O . GLY A 1 123 ? 1.109 -11.296 43.490 1.00 86.25 123 GLY A O 1
ATOM 951 N N . SER A 1 124 ? -0.383 -10.162 42.245 1.00 85.81 124 SER A N 1
ATOM 952 C CA . SER A 1 124 ? -0.422 -11.137 41.144 1.00 85.81 124 SER A CA 1
ATOM 953 C C . SER A 1 124 ? 0.663 -10.928 40.083 1.00 85.81 124 SER A C 1
ATOM 955 O O . SER A 1 124 ? 0.743 -11.709 39.137 1.00 85.81 124 SER A O 1
ATOM 957 N N . LYS A 1 125 ? 1.512 -9.898 40.225 1.00 91.19 125 LYS A N 1
ATOM 958 C CA . LYS A 1 125 ? 2.531 -9.499 39.237 1.00 91.19 125 LYS A CA 1
ATOM 959 C C . LYS A 1 125 ? 1.931 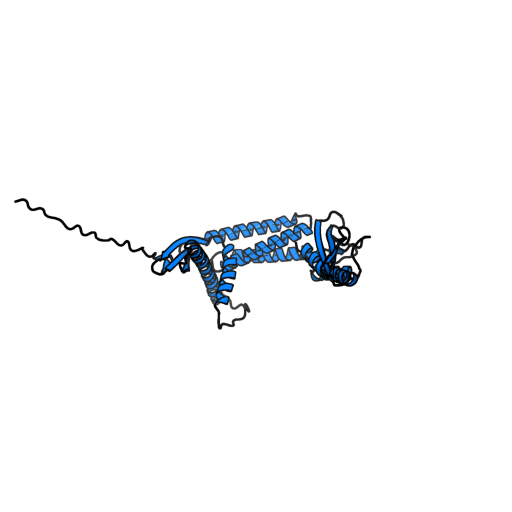-9.310 37.840 1.00 91.19 125 LYS A C 1
ATOM 961 O O . LYS A 1 125 ? 2.476 -9.805 36.853 1.00 91.19 125 LYS A O 1
ATOM 966 N N . THR A 1 126 ? 0.828 -8.573 37.758 1.00 90.00 126 THR A N 1
ATOM 967 C CA . THR A 1 126 ? 0.071 -8.380 36.516 1.00 90.00 126 THR A CA 1
ATOM 968 C C . THR A 1 126 ? -0.253 -6.905 36.294 1.00 90.00 126 THR A C 1
ATOM 970 O O . THR A 1 126 ? -0.505 -6.159 37.236 1.00 90.00 126 THR A O 1
ATOM 973 N N . VAL A 1 127 ? -0.235 -6.470 35.037 1.00 89.56 127 VAL A N 1
ATOM 974 C CA . VAL A 1 127 ? -0.645 -5.135 34.598 1.00 89.56 127 VAL A CA 1
ATOM 975 C C . VAL A 1 127 ? -1.874 -5.258 33.711 1.00 89.56 127 VAL A C 1
ATOM 977 O O . VAL A 1 127 ? -1.903 -6.080 32.797 1.00 89.56 127 VAL A O 1
ATOM 980 N N . TYR A 1 128 ? -2.860 -4.411 33.969 1.00 90.94 128 TYR A N 1
ATOM 981 C CA . TYR A 1 128 ? -4.125 -4.338 33.256 1.00 90.94 128 TYR A CA 1
ATOM 982 C C . TYR A 1 128 ? -4.257 -2.976 32.574 1.00 90.94 128 TYR A C 1
ATOM 984 O O . TYR A 1 128 ? -3.812 -1.963 33.118 1.00 90.94 128 TYR A O 1
ATOM 992 N N . ALA A 1 129 ? -4.892 -2.936 31.407 1.00 92.50 129 ALA A N 1
ATOM 993 C CA . ALA A 1 129 ? -5.247 -1.703 30.712 1.00 92.50 129 ALA A CA 1
ATOM 994 C C . ALA A 1 129 ? -6.681 -1.790 30.187 1.00 92.50 129 ALA A C 1
ATOM 996 O O . ALA A 1 129 ? -7.030 -2.766 29.526 1.00 92.50 129 ALA A O 1
ATOM 997 N N . LEU A 1 130 ? -7.488 -0.765 30.445 1.00 92.12 130 LEU A N 1
ATOM 998 C CA . LEU A 1 130 ? -8.841 -0.625 29.919 1.00 92.12 130 LEU A CA 1
ATOM 999 C C . LEU A 1 130 ? -8.809 0.261 28.673 1.00 92.12 130 LEU A C 1
ATOM 1001 O O . LEU A 1 130 ? -8.447 1.438 28.747 1.00 92.12 130 LEU A O 1
ATOM 1005 N N . ALA A 1 131 ? -9.190 -0.308 27.535 1.00 91.69 131 ALA A N 1
ATOM 1006 C CA . ALA A 1 131 ? -9.404 0.431 26.303 1.00 91.69 131 ALA A CA 1
ATOM 1007 C C . ALA A 1 131 ? -10.886 0.774 26.120 1.00 91.69 131 ALA A C 1
ATOM 1009 O O . ALA A 1 131 ? -11.762 -0.016 26.467 1.00 91.69 131 ALA A O 1
ATOM 1010 N N . ASP A 1 132 ? -11.126 1.943 25.542 1.00 92.12 132 ASP A N 1
ATOM 1011 C CA . ASP A 1 132 ? -12.416 2.463 25.105 1.00 92.12 132 ASP A CA 1
ATOM 1012 C C . ASP A 1 132 ? -12.379 2.678 23.595 1.00 92.12 132 ASP A C 1
ATOM 1014 O O . ASP A 1 132 ? -11.372 3.136 23.053 1.00 92.12 132 ASP A O 1
ATOM 1018 N N . PHE A 1 133 ? -13.474 2.345 22.926 1.00 91.75 133 PHE A N 1
ATOM 1019 C CA . PHE A 1 133 ? -13.667 2.583 21.509 1.00 91.75 133 PHE A CA 1
ATOM 1020 C C . PHE A 1 133 ? -14.954 3.366 21.265 1.00 91.75 133 PHE A C 1
ATOM 1022 O O . PHE A 1 133 ? -16.050 2.816 21.375 1.00 91.75 133 PHE A O 1
ATOM 1029 N N . ASP A 1 134 ? -14.801 4.634 20.885 1.00 92.25 134 ASP A N 1
ATOM 1030 C CA . ASP A 1 134 ? -15.890 5.516 20.465 1.00 92.25 134 ASP A CA 1
ATOM 1031 C C . ASP A 1 134 ? -16.262 5.243 19.001 1.00 92.25 134 ASP A C 1
ATOM 1033 O O . ASP A 1 134 ? -15.584 5.668 18.054 1.00 92.25 134 ASP A O 1
ATOM 1037 N N . THR A 1 135 ? -17.374 4.534 18.814 1.00 89.12 135 THR A N 1
ATOM 1038 C CA . THR A 1 135 ? -17.854 4.153 17.482 1.00 89.12 135 THR A CA 1
ATOM 1039 C C . THR A 1 135 ? -18.370 5.352 16.679 1.00 89.12 135 THR A C 1
ATOM 1041 O O . THR A 1 135 ? -18.247 5.357 15.454 1.00 89.12 135 THR A O 1
ATOM 1044 N N . VAL A 1 136 ? -18.884 6.407 17.328 1.00 90.31 136 VAL A N 1
ATOM 1045 C CA . VAL A 1 136 ? -19.374 7.619 16.644 1.00 90.31 136 VAL A CA 1
ATOM 1046 C C . VAL A 1 136 ? -18.203 8.379 16.044 1.00 90.31 136 VAL A C 1
ATOM 1048 O O . VAL A 1 136 ? -18.251 8.773 14.874 1.00 90.31 136 VAL A O 1
ATOM 1051 N N . LYS A 1 137 ? -17.129 8.542 16.818 1.00 91.56 137 LYS A N 1
ATOM 1052 C CA . LYS A 1 137 ? -15.893 9.169 16.349 1.00 91.56 137 LYS A CA 1
ATOM 1053 C C . LYS A 1 137 ? -15.263 8.379 15.205 1.00 91.56 137 LYS A C 1
ATOM 1055 O O . LYS A 1 137 ? -14.833 8.987 14.226 1.00 91.56 137 LYS A O 1
ATOM 1060 N N . ALA A 1 138 ? -15.266 7.049 15.289 1.00 90.69 138 ALA A N 1
ATOM 1061 C CA . ALA A 1 138 ? -14.782 6.183 14.217 1.00 90.69 138 ALA A CA 1
ATOM 1062 C C . ALA A 1 138 ? -15.607 6.337 12.923 1.00 90.69 138 ALA A C 1
ATOM 1064 O O . ALA A 1 138 ? -15.044 6.532 11.847 1.00 90.69 138 ALA A O 1
ATOM 1065 N N . ILE A 1 139 ? -16.944 6.321 13.020 1.00 90.25 139 ILE A N 1
ATOM 1066 C CA . ILE A 1 139 ? -17.849 6.530 11.875 1.00 90.25 139 ILE A CA 1
ATOM 1067 C C . ILE A 1 139 ? -17.621 7.908 11.241 1.00 90.25 139 ILE A C 1
ATOM 1069 O O . ILE A 1 139 ? -17.603 8.036 10.015 1.00 90.25 139 ILE A O 1
ATOM 1073 N N . TYR A 1 140 ? -17.489 8.949 12.064 1.00 92.12 140 TYR A N 1
ATOM 1074 C CA . TYR A 1 140 ? -17.275 10.314 11.594 1.00 92.12 140 TYR A CA 1
ATOM 1075 C C . TYR A 1 140 ? -15.954 10.454 10.828 1.00 92.12 140 TYR A C 1
ATOM 1077 O O . TYR A 1 140 ? -15.934 11.013 9.733 1.00 92.12 140 TYR A O 1
ATOM 1085 N N . ASP A 1 141 ? -14.876 9.881 11.357 1.00 92.44 141 ASP A N 1
ATOM 1086 C CA . ASP A 1 141 ? -13.569 9.865 10.704 1.00 92.44 141 ASP A CA 1
ATOM 1087 C C . ASP A 1 141 ? -13.595 9.125 9.352 1.00 92.44 141 ASP A C 1
ATOM 1089 O O . ASP A 1 141 ? -13.096 9.642 8.352 1.00 92.44 141 ASP A O 1
ATOM 1093 N N . ILE A 1 142 ? -14.267 7.969 9.276 1.00 92.50 142 ILE A N 1
ATOM 1094 C CA . ILE A 1 142 ? -14.449 7.237 8.011 1.00 92.50 142 ILE A CA 1
ATOM 1095 C C . ILE A 1 142 ? -15.197 8.093 6.981 1.00 92.50 142 ILE A C 1
ATOM 1097 O O . ILE A 1 142 ? -14.822 8.109 5.808 1.00 92.50 142 ILE A O 1
ATOM 1101 N N . LYS A 1 143 ? -16.232 8.835 7.400 1.00 94.12 143 LYS A N 1
ATOM 1102 C CA . LYS A 1 143 ? -16.980 9.752 6.520 1.00 94.12 143 LYS A CA 1
ATOM 1103 C C . LYS A 1 143 ? -16.102 10.867 5.962 1.00 94.12 143 LYS A C 1
ATOM 1105 O O . LYS A 1 143 ? -16.203 11.154 4.770 1.00 94.12 143 LYS A O 1
ATOM 1110 N N . ILE A 1 144 ? -15.249 11.461 6.795 1.00 95.25 144 ILE A N 1
ATOM 1111 C CA . ILE A 1 144 ? -14.300 12.492 6.360 1.00 95.25 144 ILE A CA 1
ATOM 1112 C C . ILE A 1 144 ? -13.328 11.910 5.338 1.00 95.25 144 ILE A C 1
ATOM 1114 O O . ILE A 1 144 ? -13.284 12.400 4.212 1.00 95.25 144 ILE A O 1
ATOM 1118 N N . ARG A 1 145 ? -12.622 10.826 5.687 1.00 94.62 145 ARG A N 1
ATOM 1119 C CA . ARG A 1 145 ? -11.628 10.201 4.800 1.00 94.62 145 ARG A CA 1
ATOM 1120 C C . ARG A 1 145 ? -12.240 9.763 3.470 1.00 94.62 145 ARG A C 1
ATOM 1122 O O . ARG A 1 145 ? -11.649 9.979 2.417 1.00 94.62 145 ARG A O 1
ATOM 1129 N N . TYR A 1 146 ? -13.452 9.205 3.496 1.00 95.38 146 TYR A N 1
ATOM 1130 C CA . TYR A 1 146 ? -14.194 8.884 2.276 1.00 95.38 146 TYR A CA 1
ATOM 1131 C C . TYR A 1 146 ? -14.435 10.126 1.406 1.00 95.38 146 TYR A C 1
ATOM 1133 O O . TYR A 1 146 ? -14.182 10.079 0.202 1.00 95.38 146 TYR A O 1
ATOM 1141 N N . SER A 1 147 ? -14.914 11.229 1.996 1.00 96.62 147 SER A N 1
ATOM 1142 C CA . SER A 1 147 ? -15.160 12.474 1.258 1.00 96.62 147 SER A CA 1
ATOM 1143 C C . SER A 1 147 ? -13.871 13.029 0.659 1.00 96.62 147 SER A C 1
ATOM 1145 O O . SER A 1 147 ? -13.848 13.355 -0.523 1.00 96.62 147 SER A O 1
ATOM 1147 N N . GLU A 1 148 ? -12.794 13.069 1.444 1.00 95.94 148 GLU A N 1
ATOM 1148 C CA . GLU A 1 148 ? -11.479 13.536 1.003 1.00 95.94 148 GLU A CA 1
ATOM 1149 C C . GLU A 1 148 ? -10.969 12.734 -0.196 1.00 95.94 148 GLU A C 1
ATOM 1151 O O . GLU A 1 148 ? -10.596 13.319 -1.2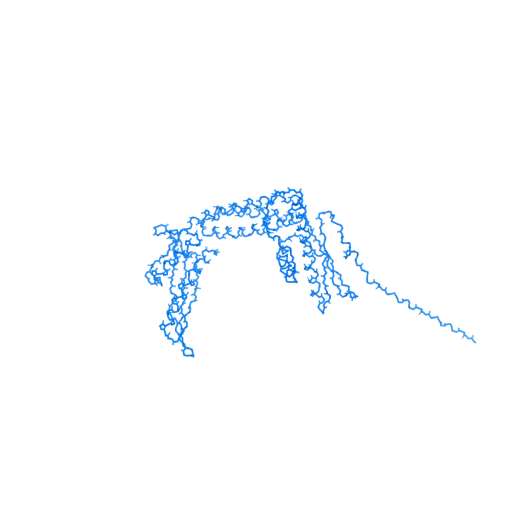09 1.00 95.94 148 GLU A O 1
ATOM 1156 N N . TYR A 1 149 ? -10.998 11.399 -0.125 1.00 95.12 149 TYR A N 1
ATOM 1157 C CA . TYR A 1 149 ? -10.507 10.552 -1.217 1.00 95.12 149 TYR A CA 1
ATOM 1158 C C . TYR A 1 149 ? -11.405 10.617 -2.453 1.00 95.12 149 TYR A C 1
ATOM 1160 O O . TYR A 1 149 ? -10.908 10.565 -3.578 1.00 95.12 149 TYR A O 1
ATOM 1168 N N . ASN A 1 150 ? -12.718 10.766 -2.270 1.00 95.69 150 ASN A N 1
ATOM 1169 C CA . ASN A 1 150 ? -13.656 10.971 -3.370 1.00 95.69 150 ASN A CA 1
ATOM 1170 C C . ASN A 1 150 ? -13.402 12.300 -4.095 1.00 95.69 150 ASN A C 1
ATOM 1172 O O . ASN A 1 150 ? -13.409 12.349 -5.326 1.00 95.69 150 ASN A O 1
ATOM 1176 N N . ASP A 1 151 ? -13.147 13.372 -3.349 1.00 94.94 151 ASP A N 1
ATOM 1177 C CA . ASP A 1 151 ? -12.839 14.679 -3.925 1.00 94.94 151 ASP A CA 1
ATOM 1178 C C . ASP A 1 151 ? -11.443 14.694 -4.565 1.00 94.94 151 ASP A C 1
ATOM 1180 O O . ASP A 1 151 ? -11.282 15.228 -5.665 1.00 94.94 151 ASP A O 1
ATOM 1184 N N . GLU A 1 152 ? -10.451 14.035 -3.954 1.00 93.00 152 GLU A N 1
ATOM 1185 C CA . GLU A 1 152 ? -9.123 13.827 -4.549 1.00 93.00 152 GLU A CA 1
ATOM 1186 C C . GLU A 1 152 ? -9.251 13.106 -5.902 1.00 93.00 152 GLU A C 1
ATOM 1188 O O . GLU A 1 152 ? -8.686 13.564 -6.897 1.00 93.00 152 GLU A O 1
ATOM 1193 N N . LEU A 1 153 ? -10.070 12.047 -5.974 1.00 91.62 153 LEU A N 1
ATOM 1194 C CA . LEU A 1 153 ? -10.314 11.288 -7.203 1.00 91.62 153 LEU A CA 1
ATOM 1195 C C . LEU A 1 153 ? -10.982 12.134 -8.298 1.00 91.62 153 LEU A C 1
ATOM 1197 O O . LEU A 1 153 ? -10.550 12.096 -9.450 1.00 91.62 153 LEU A O 1
ATOM 1201 N N . LYS A 1 154 ? -11.991 12.945 -7.958 1.00 90.81 154 LYS A N 1
ATOM 1202 C CA . LYS A 1 154 ? -12.656 13.851 -8.917 1.00 90.81 154 LYS A CA 1
ATOM 1203 C C . LYS A 1 154 ? -11.708 14.920 -9.458 1.00 90.81 154 LYS A C 1
ATOM 1205 O O . LYS A 1 154 ? -11.729 15.224 -10.650 1.00 90.81 154 LYS A O 1
ATOM 1210 N N . ASN A 1 155 ? -10.852 15.466 -8.598 1.00 90.06 155 ASN A N 1
ATOM 1211 C CA . ASN A 1 155 ? -9.908 16.518 -8.970 1.00 90.06 155 ASN A CA 1
ATOM 1212 C C . ASN A 1 155 ? -8.776 16.012 -9.879 1.00 90.06 155 ASN A C 1
ATOM 1214 O O . ASN A 1 155 ? -8.132 16.808 -10.568 1.00 90.06 155 ASN A O 1
ATOM 1218 N N . LEU A 1 156 ? -8.549 14.695 -9.958 1.00 86.75 156 LEU A N 1
ATOM 1219 C CA . LEU A 1 156 ? -7.549 14.130 -10.866 1.00 86.75 156 LEU A CA 1
ATOM 1220 C C . LEU A 1 156 ? -7.857 14.358 -12.340 1.00 86.75 156 LEU A C 1
ATOM 1222 O O . LEU A 1 156 ? -6.915 14.449 -13.127 1.00 86.75 156 LEU A O 1
ATOM 1226 N N . ALA A 1 157 ? -9.128 14.517 -12.717 1.00 74.56 157 ALA A N 1
ATOM 1227 C CA . ALA A 1 157 ? -9.510 14.836 -14.092 1.00 74.56 157 ALA A CA 1
ATOM 1228 C C . ALA A 1 157 ? -8.850 16.133 -14.603 1.00 74.56 157 ALA A C 1
ATOM 1230 O O . ALA A 1 157 ? -8.624 16.274 -15.800 1.00 74.56 157 ALA A O 1
ATOM 1231 N N . MET A 1 158 ? -8.484 17.048 -13.698 1.00 77.88 158 MET A N 1
ATOM 1232 C CA . MET A 1 158 ? -7.827 18.318 -14.022 1.00 77.88 158 MET A CA 1
ATOM 1233 C C . MET A 1 158 ? -6.293 18.216 -14.103 1.00 77.88 158 MET A C 1
ATOM 1235 O O . MET A 1 158 ? -5.631 19.210 -14.392 1.00 77.88 158 MET A O 1
ATOM 1239 N N . THR A 1 159 ? -5.698 17.047 -13.831 1.00 78.06 159 THR A N 1
ATOM 1240 C CA . THR A 1 159 ? -4.239 16.851 -13.910 1.00 78.06 159 THR A CA 1
ATOM 1241 C C . THR A 1 159 ? -3.823 16.559 -15.362 1.00 78.06 159 THR A C 1
ATOM 1243 O O . THR A 1 159 ? -4.237 15.527 -15.890 1.00 78.06 159 THR A O 1
ATOM 1246 N N . PRO A 1 160 ? -2.994 17.410 -16.006 1.00 69.88 160 PRO A N 1
ATOM 1247 C CA . PRO A 1 160 ? -2.700 17.298 -17.439 1.00 69.88 160 PRO A CA 1
ATOM 1248 C C . PRO A 1 160 ? -1.723 16.167 -17.797 1.00 69.88 160 PRO A C 1
ATOM 1250 O O . PRO A 1 160 ? -1.854 15.568 -18.858 1.00 69.88 160 PRO A O 1
ATOM 1253 N N . SER A 1 161 ? -0.759 15.844 -16.927 1.00 77.19 161 SER A N 1
ATOM 1254 C CA . SER A 1 161 ? 0.207 14.765 -17.186 1.00 77.19 161 SER A CA 1
ATOM 1255 C C . SER A 1 161 ? -0.354 13.404 -16.766 1.00 77.19 161 SER A C 1
ATOM 1257 O O . SER A 1 161 ? -0.647 13.190 -15.586 1.00 77.19 161 SER A O 1
ATOM 1259 N N . THR A 1 162 ? -0.445 12.467 -17.717 1.00 77.19 162 THR A N 1
ATOM 1260 C CA . THR A 1 162 ? -0.890 11.076 -17.496 1.00 77.19 162 THR A CA 1
ATOM 1261 C C . THR A 1 162 ? -0.000 10.351 -16.484 1.00 77.19 162 THR A C 1
ATOM 1263 O O . THR A 1 162 ? -0.515 9.652 -15.616 1.00 77.19 162 THR A O 1
ATOM 1266 N N . PHE A 1 163 ? 1.321 10.572 -16.509 1.00 75.31 163 PHE A N 1
ATOM 1267 C CA . PHE A 1 163 ? 2.242 9.945 -15.554 1.00 75.31 163 PHE A CA 1
ATOM 1268 C C . PHE A 1 163 ? 1.988 10.423 -14.113 1.00 75.31 163 PHE A C 1
ATOM 1270 O O . PHE A 1 163 ? 1.793 9.622 -13.196 1.00 75.31 163 PHE A O 1
ATOM 1277 N N . VAL A 1 164 ? 1.892 11.745 -13.914 1.00 79.19 164 VAL A N 1
ATOM 1278 C CA . VAL A 1 164 ? 1.573 12.336 -12.601 1.00 79.19 164 VAL A CA 1
ATOM 1279 C C . VAL A 1 164 ? 0.195 11.883 -12.120 1.00 79.19 164 VAL A C 1
ATOM 1281 O O . VAL A 1 164 ? 0.017 11.579 -10.938 1.00 79.19 164 VAL A O 1
ATOM 1284 N N . LYS A 1 165 ? -0.784 11.820 -13.027 1.00 84.44 165 LYS A N 1
ATOM 1285 C CA . LYS A 1 165 ? -2.132 11.354 -12.711 1.00 84.44 165 LYS A CA 1
ATOM 1286 C C . LYS A 1 165 ? -2.126 9.880 -12.291 1.00 84.44 165 LYS A C 1
ATOM 1288 O O . LYS A 1 165 ? -2.737 9.559 -11.275 1.00 84.44 165 LYS A O 1
ATOM 1293 N N . GLN A 1 166 ? -1.390 9.008 -12.983 1.00 81.69 166 GLN A N 1
ATOM 1294 C CA . GLN A 1 166 ? -1.289 7.590 -12.627 1.00 81.69 166 GLN A CA 1
ATOM 1295 C C . GLN A 1 166 ? -0.655 7.390 -11.243 1.00 81.69 166 GLN A C 1
ATOM 1297 O O . GLN A 1 166 ? -1.183 6.630 -10.429 1.00 81.69 166 GLN A O 1
ATOM 1302 N N . LYS A 1 167 ? 0.428 8.113 -10.939 1.00 81.31 167 LYS A N 1
ATOM 1303 C CA . LYS A 1 167 ? 1.065 8.080 -9.615 1.00 81.31 167 LYS A CA 1
ATOM 1304 C C . LYS A 1 167 ? 0.093 8.484 -8.504 1.00 81.31 167 LYS A C 1
ATOM 1306 O O . LYS A 1 167 ? -0.043 7.782 -7.500 1.00 81.31 167 LYS A O 1
ATOM 1311 N N . LYS A 1 168 ? -0.630 9.593 -8.691 1.00 86.38 168 LYS A N 1
ATOM 1312 C CA . LYS A 1 168 ? -1.643 10.040 -7.723 1.00 86.38 168 LYS A CA 1
ATOM 1313 C C . LYS A 1 168 ? -2.790 9.036 -7.589 1.00 86.38 168 LYS A C 1
ATOM 1315 O O . LYS A 1 168 ? -3.186 8.738 -6.468 1.00 86.38 168 LYS A O 1
ATOM 1320 N N . LEU A 1 169 ? -3.273 8.464 -8.695 1.00 87.00 169 LEU A N 1
ATOM 1321 C CA . LEU A 1 169 ? -4.310 7.428 -8.684 1.00 87.00 169 LEU A CA 1
ATOM 1322 C C . LEU A 1 169 ? -3.904 6.209 -7.850 1.00 87.00 169 LEU A C 1
ATOM 1324 O O . LEU A 1 169 ? -4.699 5.750 -7.037 1.00 87.00 169 LEU A O 1
ATOM 1328 N N . ARG A 1 170 ? -2.668 5.713 -7.999 1.00 84.69 170 ARG A N 1
ATOM 1329 C CA . ARG A 1 170 ? -2.153 4.589 -7.195 1.00 84.69 170 ARG A CA 1
ATOM 1330 C C . ARG A 1 170 ? -2.085 4.927 -5.707 1.00 84.69 170 ARG A C 1
ATOM 1332 O O . ARG A 1 170 ? -2.473 4.109 -4.878 1.00 84.69 170 ARG A O 1
ATOM 1339 N N . SER A 1 171 ? -1.633 6.137 -5.376 1.00 85.88 171 SER A N 1
ATOM 1340 C CA . SER A 1 171 ? -1.602 6.623 -3.991 1.00 85.88 171 SER A CA 1
ATOM 1341 C C . SER A 1 171 ? -3.006 6.668 -3.379 1.00 85.88 171 SER A C 1
ATOM 1343 O O . SER A 1 171 ? -3.233 6.112 -2.306 1.00 85.88 171 SER A O 1
ATOM 1345 N N . ILE A 1 172 ? -3.976 7.246 -4.093 1.00 89.00 172 ILE A N 1
ATOM 1346 C CA . ILE A 1 172 ? -5.380 7.306 -3.661 1.00 89.00 172 ILE A CA 1
ATOM 1347 C C . ILE A 1 172 ? -5.974 5.901 -3.526 1.00 89.00 172 ILE A C 1
ATOM 1349 O O . ILE A 1 172 ? -6.625 5.615 -2.526 1.00 89.00 172 ILE A O 1
ATOM 1353 N N . PHE A 1 173 ? -5.711 5.004 -4.478 1.00 87.25 173 PHE A N 1
ATOM 1354 C CA . PHE A 1 173 ? -6.165 3.615 -4.417 1.00 87.25 173 PHE A CA 1
ATOM 1355 C C . PHE A 1 173 ? -5.669 2.898 -3.154 1.00 87.25 173 PHE A C 1
ATOM 1357 O O . PHE A 1 173 ? -6.457 2.227 -2.489 1.00 87.25 173 PHE A O 1
ATOM 1364 N N . SER A 1 174 ? -4.393 3.077 -2.785 1.00 86.94 174 SER A N 1
ATOM 1365 C CA . SER A 1 174 ? -3.839 2.516 -1.544 1.00 86.94 174 SER A CA 1
ATOM 1366 C C . SER A 1 174 ? -4.591 3.036 -0.318 1.00 86.94 174 SER A C 1
ATOM 1368 O O . SER A 1 174 ? -5.055 2.245 0.500 1.00 86.94 174 SER A O 1
ATOM 1370 N N . LYS A 1 175 ? -4.805 4.356 -0.230 1.00 89.81 175 LYS A N 1
ATOM 1371 C CA . LYS A 1 175 ? -5.558 4.974 0.874 1.00 89.81 175 LYS A CA 1
ATOM 1372 C C . LYS A 1 175 ? -7.007 4.469 0.947 1.00 89.81 175 LYS A C 1
ATOM 1374 O O . LYS A 1 175 ? -7.516 4.203 2.033 1.00 89.81 175 LYS A O 1
ATOM 1379 N N . ILE A 1 176 ? -7.678 4.317 -0.199 1.00 87.94 176 ILE A N 1
ATOM 1380 C CA . ILE A 1 176 ? -9.041 3.767 -0.274 1.00 87.94 176 ILE A CA 1
ATOM 1381 C C . ILE A 1 176 ? -9.057 2.303 0.178 1.00 87.94 176 ILE A C 1
ATOM 1383 O O . ILE A 1 176 ? -9.966 1.910 0.907 1.00 87.94 176 ILE A O 1
ATOM 1387 N N . SER A 1 177 ? -8.059 1.509 -0.217 1.00 87.00 177 SER A N 1
ATOM 1388 C CA . SER A 1 177 ? -7.934 0.100 0.179 1.00 87.00 177 SER A CA 1
ATOM 1389 C C . SER A 1 177 ? -7.782 -0.027 1.697 1.00 87.00 177 SER A C 1
ATOM 1391 O O . SER A 1 177 ? -8.526 -0.771 2.334 1.00 87.00 177 SER A O 1
ATOM 1393 N N . GLU A 1 178 ? -6.907 0.783 2.297 1.00 86.94 178 GLU A N 1
ATOM 1394 C CA . GLU A 1 178 ? -6.734 0.855 3.754 1.00 86.94 178 GLU A CA 1
ATOM 1395 C C . GLU A 1 178 ? -8.019 1.310 4.467 1.00 86.94 178 GLU A C 1
ATOM 1397 O O . GLU A 1 178 ? -8.398 0.764 5.510 1.00 86.94 178 GLU A O 1
ATOM 1402 N N . LEU A 1 179 ? -8.733 2.291 3.902 1.00 90.00 179 LEU A N 1
ATOM 1403 C CA . LEU A 1 179 ? -10.015 2.753 4.436 1.00 90.00 179 LEU A CA 1
ATOM 1404 C C . LEU A 1 179 ? -11.084 1.658 4.358 1.00 90.00 179 LEU A C 1
ATOM 1406 O O . LEU A 1 179 ? -11.859 1.497 5.303 1.00 90.00 179 LEU A O 1
ATOM 1410 N N . LYS A 1 180 ? -11.122 0.885 3.268 1.00 87.38 180 LYS A N 1
ATOM 1411 C CA . LYS A 1 180 ? -12.038 -0.248 3.093 1.00 87.38 180 LYS A CA 1
ATOM 1412 C C . LYS A 1 180 ? -11.793 -1.319 4.148 1.00 87.38 180 LYS A C 1
ATOM 1414 O O . LYS A 1 180 ? -12.753 -1.773 4.765 1.00 87.38 180 LYS A O 1
ATOM 1419 N N . GLU A 1 181 ? -10.539 -1.701 4.372 1.00 85.12 181 GLU A N 1
ATOM 1420 C CA . GLU A 1 181 ? -10.163 -2.672 5.407 1.00 85.12 181 GLU A CA 1
ATOM 1421 C C . GLU A 1 181 ? -10.551 -2.174 6.804 1.00 85.12 181 GLU A C 1
ATOM 1423 O O . GLU A 1 181 ? -11.226 -2.882 7.552 1.00 85.12 181 GLU A O 1
ATOM 1428 N N . SER A 1 182 ? -10.232 -0.915 7.118 1.00 84.50 182 SER A N 1
ATOM 1429 C CA . SER A 1 182 ? -10.593 -0.292 8.399 1.00 84.50 182 SER A CA 1
ATOM 1430 C C . SER A 1 182 ? -12.112 -0.239 8.607 1.00 84.50 182 SER A C 1
ATOM 1432 O O . SER A 1 182 ? -12.611 -0.507 9.697 1.00 84.50 182 SER A O 1
ATOM 1434 N N . THR A 1 183 ? -12.868 0.071 7.551 1.00 86.38 183 THR A N 1
ATOM 1435 C CA . THR A 1 183 ? -14.337 0.141 7.597 1.00 86.38 183 THR A CA 1
ATOM 1436 C C . THR A 1 183 ? -14.962 -1.248 7.716 1.00 86.38 183 THR A C 1
ATOM 1438 O O . THR A 1 183 ? -15.976 -1.406 8.393 1.00 86.38 183 THR A O 1
ATOM 1441 N N . TYR A 1 184 ? -14.356 -2.269 7.102 1.00 84.88 184 TYR A N 1
ATOM 1442 C CA . TYR A 1 184 ? -14.821 -3.651 7.204 1.00 84.88 184 TYR A CA 1
ATOM 1443 C C . TYR A 1 184 ? -14.801 -4.153 8.652 1.00 84.88 184 TYR A C 1
ATOM 1445 O O . TYR A 1 184 ? -15.749 -4.805 9.077 1.00 84.88 184 TYR A O 1
ATOM 1453 N N . LEU A 1 185 ? -13.788 -3.781 9.442 1.00 82.56 185 LEU A N 1
ATOM 1454 C CA . LEU A 1 185 ? -13.709 -4.120 10.871 1.00 82.56 185 LEU A CA 1
ATOM 1455 C C . LEU A 1 185 ? -14.845 -3.518 11.706 1.00 82.56 185 LEU A C 1
ATOM 1457 O O . LEU A 1 185 ? -15.119 -3.991 12.804 1.00 82.56 185 LEU A O 1
ATOM 1461 N N . LEU A 1 186 ? -15.531 -2.504 11.181 1.00 84.94 186 LEU A N 1
ATOM 1462 C CA . LEU A 1 186 ? -16.666 -1.846 11.821 1.00 84.94 186 LEU A CA 1
ATOM 1463 C C . LEU A 1 186 ? -18.002 -2.221 11.169 1.00 84.94 186 LEU A C 1
ATOM 1465 O O . LEU A 1 186 ? -19.031 -1.637 11.497 1.00 84.94 186 LEU A O 1
ATOM 1469 N N . TYR A 1 187 ? -18.018 -3.190 10.249 1.00 82.81 187 TYR A N 1
ATOM 1470 C CA . TYR A 1 187 ? -19.187 -3.494 9.420 1.00 82.81 187 TYR A CA 1
ATOM 1471 C C . TYR A 1 187 ? -20.420 -3.949 10.217 1.00 82.81 187 TYR A C 1
ATOM 1473 O O . TYR A 1 187 ? -21.558 -3.786 9.767 1.00 82.81 187 TYR A O 1
ATOM 1481 N N . SER A 1 188 ? -20.218 -4.509 11.414 1.00 78.75 188 SER A N 1
ATOM 1482 C CA . SER A 1 188 ? -21.314 -4.904 12.300 1.00 78.75 188 SER A CA 1
ATOM 1483 C C . SER A 1 188 ? -22.012 -3.720 12.981 1.00 78.75 188 SER A C 1
ATOM 1485 O O . SER A 1 188 ? -23.146 -3.897 13.436 1.00 78.75 188 SER A O 1
ATOM 1487 N N . ILE A 1 189 ? -21.394 -2.533 12.996 1.00 83.25 189 ILE A N 1
ATOM 1488 C CA . ILE A 1 189 ? -21.924 -1.306 13.601 1.00 83.25 189 ILE A CA 1
ATOM 1489 C C . ILE A 1 189 ? -22.974 -0.677 12.680 1.00 83.25 189 ILE A C 1
ATOM 1491 O O . ILE A 1 189 ? -22.780 -0.530 11.468 1.00 83.25 189 ILE A O 1
ATOM 1495 N N . ASP A 1 190 ? -24.104 -0.282 13.260 1.00 81.00 190 ASP A N 1
ATOM 1496 C CA . ASP A 1 190 ? -25.199 0.322 12.508 1.00 81.00 190 ASP A CA 1
ATOM 1497 C C . ASP A 1 190 ? -24.770 1.648 11.855 1.00 81.00 190 ASP A C 1
ATOM 1499 O O . ASP A 1 190 ? -24.068 2.474 12.434 1.00 81.00 190 ASP A O 1
ATOM 1503 N N . GLY A 1 191 ? -25.176 1.844 10.598 1.00 79.12 191 GLY A N 1
ATOM 1504 C CA . GLY A 1 191 ? -24.799 3.013 9.797 1.00 79.12 191 GLY A CA 1
ATOM 1505 C C . GLY A 1 191 ? -23.473 2.894 9.029 1.00 79.12 191 GLY A C 1
ATOM 1506 O O . GLY A 1 191 ? -23.239 3.713 8.138 1.00 79.12 191 GLY A O 1
ATOM 1507 N N . ILE A 1 192 ? -22.642 1.869 9.279 1.00 88.00 192 ILE A N 1
ATOM 1508 C CA . ILE A 1 192 ? -21.394 1.641 8.519 1.00 88.00 192 ILE A CA 1
ATOM 1509 C C . ILE A 1 192 ? -21.644 1.005 7.142 1.00 88.00 192 ILE A C 1
ATOM 1511 O O . ILE A 1 192 ? -20.951 1.312 6.176 1.00 88.00 192 ILE A O 1
ATOM 1515 N N . GLN A 1 193 ? -22.655 0.150 7.006 1.00 86.56 193 GLN A N 1
ATOM 1516 C CA . GLN A 1 193 ? -22.870 -0.646 5.786 1.00 86.56 193 GLN A CA 1
ATOM 1517 C C . GLN A 1 193 ? -23.019 0.214 4.519 1.00 86.56 193 GLN A C 1
ATOM 1519 O O . GLN A 1 193 ? -22.440 -0.092 3.477 1.00 86.56 193 GLN A O 1
ATOM 1524 N N . GLY A 1 194 ? -23.747 1.332 4.616 1.00 88.62 194 GLY A N 1
ATOM 1525 C CA . GLY A 1 194 ? -23.917 2.264 3.500 1.00 88.62 194 GLY A CA 1
ATOM 1526 C C . GLY A 1 194 ? -22.603 2.923 3.075 1.00 88.62 194 GLY A C 1
ATOM 1527 O O . GLY A 1 194 ? -22.300 2.978 1.884 1.00 88.62 194 GLY A O 1
ATOM 1528 N N . ILE A 1 195 ? -21.788 3.372 4.036 1.00 91.25 195 ILE A N 1
ATOM 1529 C CA . ILE A 1 195 ? -20.491 3.978 3.718 1.00 91.25 195 ILE A CA 1
ATOM 1530 C C . ILE A 1 195 ? -19.483 2.945 3.207 1.00 91.25 195 ILE A C 1
ATOM 1532 O O . ILE A 1 195 ? -18.748 3.243 2.270 1.00 91.25 195 ILE A O 1
ATOM 1536 N N . TYR A 1 196 ? -19.502 1.716 3.729 1.00 89.69 196 TYR A N 1
ATOM 1537 C CA . TYR A 1 196 ? -18.677 0.624 3.216 1.00 89.69 196 TYR A CA 1
ATOM 1538 C C . TYR A 1 196 ? -18.947 0.364 1.728 1.00 89.69 196 TYR A C 1
ATOM 1540 O O . TYR A 1 196 ? -18.015 0.328 0.927 1.00 89.69 196 TYR A O 1
ATOM 1548 N N . ASN A 1 197 ? -20.219 0.272 1.330 1.00 90.19 197 ASN A N 1
ATOM 1549 C CA . ASN A 1 197 ? -20.592 0.082 -0.074 1.00 90.19 197 ASN A CA 1
ATOM 1550 C C . ASN A 1 197 ? -20.121 1.243 -0.966 1.00 90.19 197 ASN A C 1
ATOM 1552 O O . ASN A 1 197 ? -19.654 1.011 -2.082 1.00 90.19 197 ASN A O 1
ATOM 1556 N N . ASN A 1 198 ? -20.181 2.479 -0.463 1.00 93.81 198 ASN A N 1
ATOM 1557 C CA . ASN A 1 198 ? -19.660 3.648 -1.173 1.00 93.81 198 ASN A CA 1
ATOM 1558 C C . ASN A 1 198 ? -18.131 3.597 -1.334 1.00 93.81 198 ASN A C 1
ATOM 1560 O O . ASN A 1 198 ? -17.624 3.947 -2.398 1.00 93.81 198 ASN A O 1
ATOM 1564 N N . ILE A 1 199 ? -17.397 3.132 -0.318 1.00 90.81 199 ILE A N 1
ATOM 1565 C CA . ILE A 1 199 ? -15.940 2.940 -0.383 1.00 90.81 199 ILE A CA 1
ATOM 1566 C C . ILE A 1 199 ? -15.584 1.848 -1.400 1.00 90.81 199 ILE A C 1
ATOM 1568 O O . ILE A 1 199 ? -14.694 2.052 -2.221 1.00 90.81 199 ILE A O 1
ATOM 1572 N N . VAL A 1 200 ? -16.309 0.723 -1.414 1.00 88.19 200 VAL A N 1
ATOM 1573 C CA . VAL A 1 200 ? -16.121 -0.347 -2.413 1.00 88.19 200 VAL A CA 1
ATOM 1574 C C . VAL A 1 200 ? -16.367 0.168 -3.834 1.00 88.19 200 VAL A C 1
ATOM 1576 O O . VAL A 1 200 ? -15.620 -0.163 -4.755 1.00 88.19 200 VAL A O 1
ATOM 1579 N N . ALA A 1 201 ? -17.399 0.989 -4.038 1.00 91.88 201 ALA A N 1
ATOM 1580 C CA . ALA A 1 201 ? -17.652 1.614 -5.334 1.00 91.88 201 ALA A CA 1
ATOM 1581 C C . ALA A 1 201 ? -16.517 2.570 -5.740 1.00 91.88 201 ALA A C 1
ATOM 1583 O O . ALA A 1 201 ? -16.075 2.537 -6.889 1.00 91.88 201 ALA A O 1
ATOM 1584 N N . LEU A 1 202 ? -16.006 3.366 -4.796 1.00 92.75 202 LEU A N 1
ATOM 1585 C CA . LEU A 1 202 ? -14.896 4.289 -5.028 1.00 92.75 202 LEU A CA 1
ATOM 1586 C C . LEU A 1 202 ? -13.589 3.554 -5.372 1.00 92.75 202 LEU A C 1
ATOM 1588 O O . LEU A 1 202 ? -12.867 3.970 -6.274 1.00 92.75 202 LEU A O 1
ATOM 1592 N N . GLU A 1 203 ? -13.308 2.429 -4.710 1.00 89.19 203 GLU A N 1
ATOM 1593 C CA . GLU A 1 203 ? -12.157 1.567 -5.009 1.00 89.19 203 GLU A CA 1
ATOM 1594 C C . GLU A 1 203 ? -12.226 0.997 -6.433 1.00 89.19 203 GLU A C 1
ATOM 1596 O O . GLU A 1 203 ? -11.236 1.016 -7.173 1.00 89.19 203 GLU A O 1
ATOM 1601 N N . ARG A 1 204 ? -13.407 0.516 -6.845 1.00 87.31 204 ARG A N 1
ATOM 1602 C CA . ARG A 1 204 ? -13.636 0.020 -8.210 1.00 87.31 204 ARG A CA 1
ATOM 1603 C C . ARG A 1 204 ? -13.451 1.122 -9.245 1.00 87.31 204 ARG A C 1
ATOM 1605 O O . ARG A 1 204 ? -12.821 0.882 -10.272 1.00 87.31 204 ARG A O 1
ATOM 1612 N N . GLU A 1 205 ? -13.963 2.318 -8.971 1.00 90.56 205 GLU A N 1
ATOM 1613 C CA . GLU A 1 205 ? -13.799 3.464 -9.865 1.00 90.56 205 GLU A CA 1
ATOM 1614 C C . GLU A 1 205 ? -12.328 3.876 -9.989 1.00 90.56 205 GLU A C 1
ATOM 1616 O O . GLU A 1 205 ? -11.820 4.020 -11.100 1.00 90.56 205 GLU A O 1
ATOM 1621 N N . SER A 1 206 ? -11.603 3.961 -8.871 1.00 87.25 206 SER A N 1
ATOM 1622 C CA . SER A 1 206 ? -10.161 4.225 -8.872 1.00 87.25 206 SER A CA 1
ATOM 1623 C C . SER A 1 206 ? -9.385 3.160 -9.660 1.00 87.25 206 SER A C 1
ATOM 1625 O O . SER A 1 206 ? -8.549 3.502 -10.495 1.00 87.25 206 SER A O 1
ATOM 1627 N N . SER A 1 207 ? -9.726 1.876 -9.493 1.00 86.00 207 SER A N 1
ATOM 1628 C CA . SER A 1 207 ? -9.134 0.770 -10.267 1.00 86.00 207 SER A CA 1
ATOM 1629 C C . SER A 1 207 ? -9.376 0.917 -11.770 1.00 86.00 207 SER A C 1
ATOM 1631 O O . SER A 1 207 ? -8.464 0.720 -12.574 1.00 86.00 207 SER A O 1
ATOM 1633 N N . ARG A 1 208 ? -10.601 1.292 -12.159 1.00 85.94 208 ARG A N 1
ATOM 1634 C CA . ARG A 1 208 ? -10.975 1.537 -13.556 1.00 85.94 208 ARG A CA 1
ATOM 1635 C C . ARG A 1 208 ? -10.181 2.705 -14.138 1.00 85.94 208 ARG A C 1
ATOM 1637 O O . ARG A 1 208 ? -9.659 2.583 -15.241 1.00 85.94 208 ARG A O 1
ATOM 1644 N N . MET A 1 209 ? -10.052 3.807 -13.399 1.00 87.25 209 MET A N 1
ATOM 1645 C CA . MET A 1 209 ? -9.247 4.959 -13.818 1.00 87.25 209 MET A CA 1
ATOM 1646 C C . MET A 1 209 ? -7.767 4.593 -13.962 1.00 87.25 209 MET A C 1
ATOM 1648 O O . MET A 1 209 ? -7.149 4.976 -14.948 1.00 87.25 209 MET A O 1
ATOM 1652 N N . ILE A 1 210 ? -7.204 3.803 -13.038 1.00 84.19 210 ILE A N 1
ATOM 1653 C CA . ILE A 1 210 ? -5.825 3.299 -13.152 1.00 84.19 210 ILE A CA 1
ATOM 1654 C C . ILE A 1 210 ? -5.645 2.503 -14.444 1.00 84.19 210 ILE A C 1
ATOM 1656 O O . ILE A 1 210 ? -4.645 2.705 -15.127 1.00 84.19 210 ILE A O 1
ATOM 1660 N N . ALA A 1 211 ? -6.586 1.616 -14.777 1.00 82.12 211 ALA A N 1
ATOM 1661 C CA . ALA A 1 211 ? -6.522 0.822 -16.000 1.00 82.12 211 ALA A CA 1
ATOM 1662 C C . ALA A 1 211 ? -6.569 1.707 -17.256 1.00 82.12 211 ALA A C 1
ATOM 1664 O O . ALA A 1 211 ? -5.686 1.598 -18.099 1.00 82.12 211 ALA A O 1
ATOM 1665 N N . VAL A 1 212 ? -7.525 2.641 -17.330 1.00 84.62 212 VAL A N 1
ATOM 1666 C CA . VAL A 1 212 ? -7.654 3.575 -18.463 1.00 84.62 212 VAL A CA 1
ATOM 1667 C C . VAL A 1 212 ? -6.387 4.412 -18.643 1.00 84.62 212 VAL A C 1
ATOM 1669 O O . VAL A 1 212 ? -5.840 4.472 -19.739 1.00 84.62 212 VAL A O 1
ATOM 1672 N N . GLU A 1 213 ? -5.875 5.020 -17.571 1.00 83.75 213 GLU A N 1
ATOM 1673 C CA . GLU A 1 213 ? -4.662 5.840 -17.657 1.00 83.75 213 GLU A CA 1
ATOM 1674 C C . GLU A 1 213 ? -3.427 4.989 -17.975 1.00 83.75 213 GLU A C 1
ATOM 1676 O O . GLU A 1 213 ? -2.528 5.455 -18.664 1.00 83.75 213 GLU A O 1
ATOM 1681 N N . LYS A 1 214 ? -3.375 3.727 -17.522 1.00 81.19 214 LYS A N 1
ATOM 1682 C CA . LYS A 1 214 ? -2.304 2.789 -17.885 1.00 81.19 214 LYS A CA 1
ATOM 1683 C C . LYS A 1 214 ? -2.324 2.452 -19.376 1.00 81.19 214 LYS A C 1
ATOM 1685 O O . LYS A 1 214 ? -1.252 2.386 -19.972 1.00 81.19 214 LYS A O 1
ATOM 1690 N N . ASP A 1 215 ? -3.502 2.285 -19.969 1.00 81.12 215 ASP A N 1
ATOM 1691 C CA . ASP A 1 215 ? -3.652 2.004 -21.401 1.00 81.12 215 ASP A CA 1
ATOM 1692 C C . ASP A 1 215 ? -3.203 3.188 -22.279 1.00 81.12 215 ASP A C 1
ATOM 1694 O O . ASP A 1 215 ? -2.758 2.990 -23.414 1.00 81.12 215 ASP A O 1
ATOM 1698 N N . GLU A 1 216 ? -3.244 4.417 -21.753 1.00 84.56 216 GLU A N 1
ATOM 1699 C CA . GLU A 1 216 ? -2.676 5.596 -22.421 1.00 84.56 216 GLU A CA 1
ATOM 1700 C C . GLU A 1 216 ? -1.140 5.656 -22.371 1.00 84.56 216 GLU A C 1
ATOM 1702 O O . GLU A 1 216 ? -0.519 6.381 -23.160 1.00 84.56 216 GLU A O 1
ATOM 1707 N N . LEU A 1 217 ? -0.503 4.923 -21.454 1.00 86.75 217 LEU A N 1
ATOM 1708 C CA . LEU A 1 217 ? 0.949 4.898 -21.324 1.00 86.75 217 LEU A CA 1
ATOM 1709 C C . LEU A 1 217 ? 1.553 3.935 -22.346 1.00 86.75 217 LEU A C 1
ATOM 1711 O O . LEU A 1 217 ? 1.530 2.711 -22.189 1.00 86.75 217 LEU A O 1
ATOM 1715 N N . SER A 1 218 ? 2.136 4.515 -23.391 1.00 90.50 218 SER A N 1
ATOM 1716 C CA . SER A 1 218 ? 2.916 3.792 -24.390 1.00 90.50 218 SER A CA 1
ATOM 1717 C C . SER A 1 218 ? 4.386 4.170 -24.317 1.00 90.50 218 SER A C 1
ATOM 1719 O O . SER A 1 218 ? 4.729 5.353 -24.279 1.00 90.50 218 SER A O 1
ATOM 1721 N N . PHE A 1 219 ? 5.243 3.153 -24.319 1.00 91.62 219 PHE A N 1
ATOM 1722 C CA . PHE A 1 219 ? 6.683 3.307 -24.166 1.00 91.62 219 PHE A CA 1
ATOM 1723 C C . PHE A 1 219 ? 7.442 2.790 -25.381 1.00 91.62 219 PHE A C 1
ATOM 1725 O O . PHE A 1 219 ? 7.030 1.842 -26.058 1.00 91.62 219 PHE A O 1
ATOM 1732 N N . PHE A 1 220 ? 8.603 3.395 -25.588 1.00 91.94 220 PHE A N 1
ATOM 1733 C CA . PHE A 1 220 ? 9.647 2.922 -26.478 1.00 91.94 220 PHE A CA 1
ATOM 1734 C C . PHE A 1 220 ? 11.001 3.188 -25.836 1.00 91.94 220 PHE A C 1
ATOM 1736 O O . PHE A 1 220 ? 11.167 4.178 -25.129 1.00 91.94 220 PHE A O 1
ATOM 1743 N N . VAL A 1 221 ? 11.973 2.322 -26.093 1.00 88.00 221 VAL A N 1
ATOM 1744 C CA . VAL A 1 221 ? 13.359 2.582 -25.709 1.00 88.00 221 VAL A CA 1
ATOM 1745 C C . VAL A 1 221 ? 14.065 3.230 -26.887 1.00 88.00 221 VAL A C 1
ATOM 1747 O O . VAL A 1 221 ? 14.169 2.608 -27.945 1.00 88.00 221 VAL A O 1
ATOM 1750 N N . ASP A 1 222 ? 14.560 4.451 -26.705 1.00 81.75 222 ASP A N 1
ATOM 1751 C CA . ASP A 1 222 ? 15.327 5.123 -27.749 1.00 81.75 222 ASP A CA 1
ATOM 1752 C C . ASP A 1 222 ? 16.747 4.555 -27.811 1.00 81.75 222 ASP A C 1
ATOM 1754 O O . ASP A 1 222 ? 17.449 4.420 -26.805 1.00 81.75 222 ASP A O 1
ATOM 1758 N N . ASN A 1 223 ? 17.158 4.189 -29.021 1.00 68.00 223 ASN A N 1
ATOM 1759 C CA . ASN A 1 223 ? 18.485 3.669 -29.299 1.00 68.00 223 ASN A CA 1
ATOM 1760 C C . ASN A 1 223 ? 19.342 4.789 -29.891 1.00 68.00 223 ASN A C 1
ATOM 1762 O O . ASN A 1 223 ? 19.695 4.767 -31.072 1.00 68.00 223 ASN A O 1
ATOM 1766 N N . GLN A 1 224 ? 19.634 5.802 -29.075 1.00 63.72 224 GLN A N 1
ATOM 1767 C CA . GLN A 1 224 ? 20.536 6.873 -29.488 1.00 63.72 224 GLN A CA 1
ATOM 1768 C C . GLN A 1 224 ? 21.991 6.399 -29.530 1.00 63.72 224 GLN A C 1
ATOM 1770 O O . GLN A 1 224 ? 22.409 5.496 -28.801 1.00 63.72 224 GLN A O 1
ATOM 1775 N N . SER A 1 225 ? 22.786 7.062 -30.368 1.00 45.22 225 SER A N 1
ATOM 1776 C CA . SER A 1 225 ? 24.237 6.892 -30.432 1.00 45.22 225 SER A CA 1
ATOM 1777 C C . SER A 1 225 ? 24.868 7.088 -29.047 1.00 45.22 225 SER A C 1
ATOM 1779 O O . SER A 1 225 ? 24.737 8.155 -28.453 1.00 45.22 225 SER A O 1
ATOM 1781 N N . GLY A 1 226 ? 25.559 6.064 -28.535 1.00 54.41 226 GLY A N 1
ATOM 1782 C CA . GLY A 1 226 ? 26.150 6.062 -27.187 1.00 54.41 226 GLY A CA 1
ATOM 1783 C C . GLY A 1 226 ? 25.313 5.360 -26.108 1.00 54.41 226 GLY A C 1
ATOM 1784 O O . GLY A 1 226 ? 25.719 5.353 -24.946 1.00 54.41 226 GLY A O 1
ATOM 1785 N N . SER A 1 227 ? 24.174 4.752 -26.464 1.00 60.16 227 SER A N 1
ATOM 1786 C CA . SER A 1 227 ? 23.408 3.906 -25.544 1.00 60.16 227 SER A CA 1
ATOM 1787 C C . SER A 1 227 ? 24.161 2.606 -25.208 1.00 60.16 227 SER A C 1
ATOM 1789 O O . SER A 1 227 ? 24.903 2.059 -26.025 1.00 60.16 227 SER A O 1
ATOM 1791 N N . TYR A 1 228 ? 23.951 2.076 -23.997 1.00 66.69 228 TYR A N 1
ATOM 1792 C CA . TYR A 1 228 ? 24.446 0.743 -23.602 1.00 66.69 228 TYR A CA 1
ATOM 1793 C C . TYR A 1 228 ? 23.575 -0.390 -24.193 1.00 66.69 228 TYR A C 1
ATOM 1795 O O . TYR A 1 228 ? 23.714 -1.561 -23.839 1.00 66.69 228 TYR A O 1
ATOM 1803 N N . LEU A 1 229 ? 22.615 -0.057 -25.060 1.00 73.00 229 LEU A N 1
ATOM 1804 C CA . LEU A 1 229 ? 21.574 -0.976 -25.493 1.00 73.00 229 LEU A CA 1
ATOM 1805 C C . LEU A 1 229 ? 22.080 -1.855 -26.632 1.00 73.00 229 LEU A C 1
ATOM 1807 O O . LEU A 1 229 ? 22.133 -1.454 -27.792 1.00 73.00 229 LEU A O 1
ATOM 1811 N N . ASN A 1 230 ? 22.401 -3.103 -26.306 1.00 80.75 230 ASN A N 1
ATOM 1812 C CA . ASN A 1 230 ? 22.462 -4.151 -27.315 1.00 80.75 230 ASN A CA 1
ATOM 1813 C C . ASN A 1 230 ? 21.043 -4.675 -27.627 1.00 80.75 230 ASN A C 1
ATOM 1815 O O . ASN A 1 230 ? 20.083 -4.431 -26.891 1.00 80.75 230 ASN A O 1
ATOM 1819 N N . ASN A 1 231 ? 20.905 -5.425 -28.724 1.00 82.25 231 ASN A N 1
ATOM 1820 C CA . ASN A 1 231 ? 19.608 -5.955 -29.154 1.00 82.25 231 ASN A CA 1
ATOM 1821 C C . ASN A 1 231 ? 18.951 -6.867 -28.097 1.00 82.25 231 ASN A C 1
ATOM 1823 O O . ASN A 1 231 ? 17.734 -6.849 -27.943 1.00 82.25 231 ASN A O 1
ATOM 1827 N N . ALA A 1 232 ? 19.740 -7.640 -27.344 1.00 82.94 232 ALA A N 1
ATOM 1828 C CA . ALA A 1 232 ? 19.215 -8.523 -26.302 1.00 82.94 232 ALA A CA 1
ATOM 1829 C C . ALA A 1 232 ? 18.600 -7.727 -25.140 1.00 82.94 232 ALA A C 1
ATOM 1831 O O . ALA A 1 232 ? 17.488 -8.019 -24.706 1.00 82.94 232 ALA A O 1
ATOM 1832 N N . LEU A 1 233 ? 19.284 -6.676 -24.687 1.00 84.31 233 LEU A N 1
ATOM 1833 C CA . LEU A 1 233 ? 18.807 -5.793 -23.632 1.00 84.31 233 LEU A CA 1
ATOM 1834 C C . LEU A 1 233 ? 17.557 -5.029 -24.066 1.00 84.31 233 LEU A C 1
ATOM 1836 O O . LEU A 1 233 ? 16.601 -4.946 -23.304 1.00 84.31 233 LEU A O 1
ATOM 1840 N N . PHE A 1 234 ? 17.522 -4.544 -25.309 1.00 87.19 234 PHE A N 1
ATOM 1841 C CA . PHE A 1 234 ? 16.324 -3.928 -25.880 1.00 87.19 234 PHE A CA 1
ATOM 1842 C C . PHE A 1 234 ? 15.116 -4.879 -25.848 1.00 87.19 234 PHE A C 1
ATOM 1844 O O . PHE A 1 234 ? 14.036 -4.496 -25.397 1.00 87.19 234 PHE A O 1
ATOM 1851 N N . VAL A 1 235 ? 15.297 -6.131 -26.286 1.00 88.00 235 VAL A N 1
ATOM 1852 C CA . VAL A 1 235 ? 14.237 -7.153 -26.261 1.00 88.00 235 VAL A CA 1
ATOM 1853 C C . VAL A 1 235 ? 13.779 -7.438 -24.831 1.00 88.00 235 VAL A C 1
ATOM 1855 O O . VAL A 1 235 ? 12.574 -7.530 -24.594 1.00 88.00 235 VAL A O 1
ATOM 1858 N N . ASN A 1 236 ? 14.709 -7.521 -23.878 1.00 88.75 236 ASN A N 1
ATOM 1859 C CA . ASN A 1 236 ? 14.384 -7.757 -22.474 1.00 88.75 236 ASN A CA 1
ATOM 1860 C C . ASN A 1 236 ? 13.617 -6.581 -21.860 1.00 88.75 236 ASN A C 1
ATOM 1862 O O . ASN A 1 236 ? 12.590 -6.806 -21.232 1.00 88.75 236 ASN A O 1
ATOM 1866 N N . ILE A 1 237 ? 14.036 -5.332 -22.101 1.00 89.62 237 ILE A N 1
ATOM 1867 C CA . ILE A 1 237 ? 13.305 -4.151 -21.615 1.00 89.62 237 ILE A CA 1
ATOM 1868 C C . ILE A 1 237 ? 11.898 -4.121 -22.209 1.00 89.62 237 ILE A C 1
ATOM 1870 O O . ILE A 1 237 ? 10.928 -3.957 -21.472 1.00 89.62 237 ILE A O 1
ATOM 1874 N N . ARG A 1 238 ? 11.761 -4.339 -23.524 1.00 91.62 238 ARG A N 1
ATOM 1875 C CA . ARG A 1 238 ? 10.447 -4.429 -24.174 1.00 91.62 238 ARG A CA 1
ATOM 1876 C C . ARG A 1 238 ? 9.568 -5.479 -23.507 1.00 91.62 238 ARG A C 1
ATOM 1878 O O . ARG A 1 238 ? 8.410 -5.198 -23.208 1.00 91.62 238 ARG A O 1
ATOM 1885 N N . LYS A 1 239 ? 10.106 -6.682 -23.298 1.00 89.88 239 LYS A N 1
ATOM 1886 C CA . LYS A 1 239 ? 9.387 -7.773 -22.642 1.00 89.88 239 LYS A CA 1
ATOM 1887 C C . LYS A 1 239 ? 8.947 -7.366 -21.238 1.00 89.88 239 LYS A C 1
ATOM 1889 O O . LYS A 1 239 ? 7.768 -7.491 -20.947 1.00 89.88 239 LYS A O 1
ATOM 1894 N N . SER A 1 240 ? 9.835 -6.811 -20.420 1.00 88.00 240 SER A N 1
ATOM 1895 C CA . SER A 1 240 ? 9.509 -6.415 -19.046 1.00 88.00 240 SER A CA 1
ATOM 1896 C C . SER A 1 240 ? 8.478 -5.286 -18.977 1.00 88.00 240 SER A C 1
ATOM 1898 O O . SER A 1 240 ? 7.591 -5.328 -18.131 1.00 88.00 240 SER A O 1
ATOM 1900 N N . VAL A 1 241 ? 8.514 -4.316 -19.897 1.00 88.19 241 VAL A N 1
ATOM 1901 C CA . VAL A 1 241 ? 7.492 -3.256 -19.997 1.00 88.19 241 VAL A CA 1
ATOM 1902 C C . VAL A 1 241 ? 6.115 -3.836 -20.352 1.00 88.19 241 VAL A C 1
ATOM 1904 O O . VAL A 1 241 ? 5.109 -3.456 -19.750 1.00 88.19 241 VAL A O 1
ATOM 1907 N N . VAL A 1 242 ? 6.064 -4.783 -21.294 1.00 89.00 242 VAL A N 1
ATOM 1908 C CA . VAL A 1 242 ? 4.818 -5.461 -21.693 1.00 89.00 242 VAL A CA 1
ATOM 1909 C C . VAL A 1 242 ? 4.315 -6.409 -20.604 1.00 89.00 242 VAL A C 1
ATOM 1911 O O . VAL A 1 242 ? 3.118 -6.432 -20.337 1.00 89.00 242 VAL A O 1
ATOM 1914 N N . ASP A 1 243 ? 5.201 -7.148 -19.937 1.00 86.56 243 ASP A N 1
ATOM 1915 C CA . ASP A 1 243 ? 4.861 -8.048 -18.826 1.00 86.56 243 ASP A CA 1
ATOM 1916 C C . ASP A 1 243 ? 4.377 -7.244 -17.601 1.00 86.56 243 ASP A C 1
ATOM 1918 O O . ASP A 1 243 ? 3.463 -7.666 -16.893 1.00 86.56 243 ASP A O 1
ATOM 1922 N N . ALA A 1 244 ? 4.895 -6.025 -17.404 1.00 82.94 244 ALA A N 1
ATOM 1923 C CA . ALA A 1 244 ? 4.345 -5.048 -16.465 1.00 82.94 244 ALA A CA 1
ATOM 1924 C C . ALA A 1 244 ? 2.985 -4.476 -16.921 1.00 82.94 244 ALA A C 1
ATOM 1926 O O . ALA A 1 244 ? 2.326 -3.745 -16.179 1.00 82.94 244 ALA A O 1
ATOM 1927 N N . GLY A 1 245 ? 2.517 -4.830 -18.118 1.00 83.56 245 GLY A N 1
ATOM 1928 C CA . GLY A 1 245 ? 1.212 -4.495 -18.675 1.00 83.56 245 GLY A CA 1
ATOM 1929 C C . GLY A 1 245 ? 1.102 -3.067 -19.198 1.00 83.56 245 GLY A C 1
ATOM 1930 O O . GLY A 1 245 ? -0.001 -2.528 -19.194 1.00 83.56 245 GLY A O 1
ATOM 1931 N N . PHE A 1 246 ? 2.216 -2.436 -19.572 1.00 86.81 246 PHE A N 1
ATOM 1932 C CA . PHE A 1 246 ? 2.213 -1.168 -20.300 1.00 86.81 246 PHE A CA 1
ATOM 1933 C C . PHE A 1 246 ? 2.233 -1.417 -21.812 1.00 86.81 246 PHE A C 1
ATOM 1935 O O . PHE A 1 246 ? 2.718 -2.451 -22.285 1.00 86.81 246 PHE A O 1
ATOM 1942 N N . LYS A 1 247 ? 1.734 -0.458 -22.597 1.00 91.00 247 LYS A N 1
ATOM 1943 C CA . LYS A 1 247 ? 1.747 -0.573 -24.056 1.00 91.00 247 LYS A CA 1
ATOM 1944 C C . LYS A 1 247 ? 3.160 -0.323 -24.588 1.00 91.00 247 LYS A C 1
ATOM 1946 O O . LYS A 1 247 ? 3.831 0.630 -24.201 1.00 91.00 247 LYS A O 1
ATOM 1951 N N . TRP A 1 248 ? 3.590 -1.147 -25.536 1.00 91.69 248 TRP A N 1
ATOM 1952 C CA . TRP A 1 248 ? 4.793 -0.892 -26.327 1.00 91.69 248 TRP A CA 1
ATOM 1953 C C . TRP A 1 248 ? 4.403 -0.343 -27.699 1.00 91.69 248 TRP A C 1
ATOM 1955 O O . TRP A 1 248 ? 3.605 -0.971 -28.397 1.00 91.69 248 TRP A O 1
ATOM 1965 N N . ASP A 1 249 ? 4.959 0.799 -28.100 1.00 92.25 249 ASP A N 1
ATOM 1966 C CA . ASP A 1 249 ? 4.655 1.437 -29.387 1.00 92.25 249 ASP A CA 1
ATOM 1967 C C . ASP A 1 249 ? 5.928 2.041 -29.985 1.00 92.25 249 ASP A C 1
ATOM 1969 O O . ASP A 1 249 ? 6.507 2.965 -29.432 1.00 92.25 249 ASP A O 1
ATOM 1973 N N . ASN A 1 250 ? 6.395 1.508 -31.110 1.00 87.88 250 ASN A N 1
ATOM 1974 C CA . ASN A 1 250 ? 7.615 1.969 -31.776 1.00 87.88 250 ASN A CA 1
ATOM 1975 C C . ASN A 1 250 ? 7.372 3.086 -32.804 1.00 87.88 250 ASN A C 1
ATOM 1977 O O . ASN A 1 250 ? 8.336 3.603 -33.363 1.00 87.88 250 ASN A O 1
ATOM 1981 N N . ILE A 1 251 ? 6.114 3.439 -33.083 1.00 87.19 251 ILE A N 1
ATOM 1982 C CA . ILE A 1 251 ? 5.746 4.436 -34.097 1.00 87.19 251 ILE A CA 1
ATOM 1983 C C . ILE A 1 251 ? 5.402 5.752 -33.397 1.00 87.19 251 ILE A C 1
ATOM 1985 O O . ILE A 1 251 ? 6.010 6.799 -33.648 1.00 87.19 251 ILE A O 1
ATOM 1989 N N . SER A 1 252 ? 4.472 5.682 -32.449 1.00 88.06 252 SER A N 1
ATOM 1990 C CA . SER A 1 252 ? 3.965 6.838 -31.713 1.00 88.06 252 SER A CA 1
ATOM 1991 C C . SER A 1 252 ? 3.945 6.580 -30.205 1.00 88.06 252 SER A C 1
ATOM 1993 O O . SER A 1 252 ? 2.881 6.668 -29.593 1.00 88.06 252 SER A O 1
ATOM 1995 N N . PRO A 1 253 ? 5.107 6.284 -29.585 1.00 91.44 253 PRO A N 1
ATOM 1996 C CA . PRO A 1 253 ? 5.184 6.203 -28.134 1.00 91.44 253 PRO A CA 1
ATOM 1997 C C . PRO A 1 253 ? 4.867 7.562 -27.518 1.00 91.44 253 PRO A C 1
ATOM 1999 O O . PRO A 1 253 ? 5.297 8.599 -28.025 1.00 91.44 253 PRO A O 1
ATOM 2002 N N . LYS A 1 254 ? 4.160 7.552 -26.393 1.00 89.31 254 LYS A N 1
ATOM 2003 C CA . LYS A 1 254 ? 3.950 8.747 -25.572 1.00 89.31 254 LYS A CA 1
ATOM 2004 C C . LYS A 1 254 ? 5.184 9.051 -24.721 1.00 89.31 254 LYS A C 1
ATOM 2006 O O . LYS A 1 254 ? 5.518 10.218 -24.531 1.00 89.31 254 LYS A O 1
ATOM 2011 N N . TYR A 1 255 ? 5.892 8.008 -24.284 1.00 90.19 255 TYR A N 1
ATOM 2012 C CA . TYR A 1 255 ? 7.070 8.097 -23.427 1.00 90.19 255 TYR A CA 1
ATOM 2013 C C . TYR A 1 255 ? 8.276 7.372 -24.025 1.00 90.19 255 TYR A C 1
ATOM 2015 O O . TYR A 1 255 ? 8.158 6.305 -24.631 1.00 90.19 255 TYR A O 1
ATOM 2023 N N . ILE A 1 256 ? 9.453 7.949 -23.809 1.00 91.31 256 ILE A N 1
ATOM 2024 C CA . ILE A 1 256 ? 10.737 7.423 -24.252 1.00 91.31 256 ILE A CA 1
ATOM 2025 C C . ILE A 1 256 ? 11.568 7.032 -23.034 1.00 91.31 256 ILE A C 1
ATOM 2027 O O . ILE A 1 256 ? 11.789 7.846 -22.141 1.00 91.31 256 ILE A O 1
ATOM 2031 N N . ILE A 1 257 ? 12.046 5.791 -23.025 1.00 91.38 257 ILE A N 1
ATOM 2032 C CA . ILE A 1 257 ? 12.988 5.265 -22.042 1.00 91.38 257 ILE A CA 1
ATOM 2033 C C . ILE A 1 257 ? 14.391 5.378 -22.635 1.00 91.38 257 ILE A C 1
ATOM 2035 O O . ILE A 1 257 ? 14.664 4.830 -23.702 1.00 91.38 257 ILE A O 1
ATOM 2039 N N . ASN A 1 258 ? 15.297 6.049 -21.932 1.00 89.75 258 ASN A N 1
ATOM 2040 C CA . ASN A 1 258 ? 16.704 6.115 -22.310 1.00 89.75 258 ASN A CA 1
ATOM 2041 C C . ASN A 1 258 ? 17.552 5.405 -21.263 1.00 89.75 258 ASN A C 1
ATOM 2043 O O . ASN A 1 258 ? 17.358 5.608 -20.067 1.00 89.75 258 ASN A O 1
ATOM 2047 N N . VAL A 1 259 ? 18.527 4.618 -21.716 1.00 89.44 259 VAL A N 1
ATOM 2048 C CA . VAL A 1 259 ? 19.537 4.001 -20.850 1.00 89.44 259 VAL A CA 1
ATOM 2049 C C . VAL A 1 259 ? 20.905 4.485 -21.303 1.00 89.44 259 VAL A C 1
ATOM 2051 O O . VAL A 1 259 ? 21.373 4.154 -22.394 1.00 89.44 259 VAL A O 1
ATOM 2054 N N . SER A 1 260 ? 21.545 5.284 -20.457 1.00 87.62 260 SER A N 1
ATOM 2055 C CA . SER A 1 260 ? 22.837 5.904 -20.746 1.00 87.62 260 SER A CA 1
ATOM 2056 C C . SER A 1 260 ? 23.874 5.497 -19.708 1.00 87.62 260 SER A C 1
ATOM 2058 O O . SER A 1 260 ? 23.557 5.305 -18.535 1.00 87.62 260 SER A O 1
ATOM 2060 N N . GLN A 1 261 ? 25.127 5.342 -20.132 1.00 85.44 261 GLN A N 1
ATOM 2061 C CA . GLN A 1 261 ? 26.226 5.102 -19.205 1.00 85.44 261 GLN A CA 1
ATOM 2062 C C . GLN A 1 261 ? 26.708 6.433 -18.616 1.00 85.44 261 GLN A C 1
ATOM 2064 O O . GLN A 1 261 ? 27.012 7.374 -19.348 1.00 85.44 261 GLN A O 1
ATOM 2069 N N . LEU A 1 262 ? 26.806 6.501 -17.290 1.00 84.81 262 LEU A N 1
ATOM 2070 C CA . LEU A 1 262 ? 27.389 7.629 -16.574 1.00 84.81 262 LEU A CA 1
ATOM 2071 C C . LEU A 1 262 ? 28.889 7.393 -16.379 1.00 84.81 262 LEU A C 1
ATOM 2073 O O . LEU A 1 262 ? 29.304 6.621 -15.514 1.00 84.81 262 LEU A O 1
ATOM 2077 N N . GLY A 1 263 ? 29.702 8.081 -17.182 1.00 85.38 263 GLY A N 1
ATOM 2078 C CA . GLY A 1 263 ? 31.161 7.983 -17.124 1.00 85.38 263 GLY A CA 1
ATOM 2079 C C . GLY A 1 263 ? 31.714 6.673 -17.693 1.00 85.38 263 GLY A C 1
ATOM 2080 O O . GLY A 1 263 ? 31.035 5.940 -18.413 1.00 85.38 263 GLY A O 1
ATOM 2081 N N . SER A 1 264 ? 32.982 6.380 -17.405 1.00 86.81 264 SER A N 1
ATOM 2082 C CA . SER A 1 264 ? 33.651 5.142 -17.821 1.00 86.81 264 SER A CA 1
ATOM 2083 C C . SER A 1 264 ? 33.387 3.989 -16.843 1.00 86.81 264 SER A C 1
ATOM 2085 O O . SER A 1 264 ? 32.996 4.196 -15.697 1.00 86.81 264 SER A O 1
ATOM 2087 N N . LYS A 1 265 ? 33.607 2.749 -17.301 1.00 91.06 265 LYS A N 1
ATOM 2088 C CA . LYS A 1 265 ? 33.613 1.575 -16.416 1.00 91.06 265 LYS A CA 1
ATOM 2089 C C . LYS A 1 265 ? 34.774 1.708 -15.424 1.00 91.06 265 LYS A C 1
ATOM 2091 O O . LYS A 1 265 ? 35.897 2.011 -15.825 1.00 91.06 265 LYS A O 1
ATOM 2096 N N . GLU A 1 266 ? 34.501 1.468 -14.149 1.00 93.25 266 GLU A N 1
ATOM 2097 C CA . GLU A 1 266 ? 35.495 1.488 -13.075 1.00 93.25 266 GLU A CA 1
ATOM 2098 C C . GLU A 1 266 ? 36.054 0.073 -12.887 1.00 93.25 266 GLU A C 1
ATOM 2100 O O . GLU A 1 266 ? 35.288 -0.871 -12.681 1.00 93.25 266 GLU A O 1
ATOM 2105 N N . PHE A 1 267 ? 37.378 -0.077 -12.936 1.00 94.56 267 PHE A N 1
ATOM 2106 C CA . PHE A 1 267 ? 38.066 -1.352 -12.727 1.00 94.56 267 PHE A CA 1
ATOM 2107 C C . PHE A 1 267 ? 38.825 -1.322 -11.402 1.00 94.56 267 PHE A C 1
ATOM 2109 O O . PHE A 1 267 ? 39.478 -0.332 -11.074 1.00 94.56 267 PHE A O 1
ATOM 2116 N N . SER A 1 268 ? 38.752 -2.410 -10.643 1.00 94.19 268 SER A N 1
ATOM 2117 C CA . SER A 1 268 ? 39.537 -2.601 -9.426 1.00 94.19 268 SER A CA 1
ATOM 2118 C C . SER A 1 268 ? 39.964 -4.055 -9.263 1.00 94.19 268 SER A C 1
ATOM 2120 O O . SER A 1 268 ? 39.264 -4.971 -9.693 1.00 94.19 268 SER A O 1
ATOM 2122 N N . GLU A 1 269 ? 41.115 -4.273 -8.633 1.00 92.19 269 GLU A N 1
ATOM 2123 C CA . GLU A 1 269 ? 41.644 -5.606 -8.348 1.00 92.19 269 GLU A CA 1
ATOM 2124 C C . GLU A 1 269 ? 41.790 -5.812 -6.843 1.00 92.19 269 GLU A C 1
ATOM 2126 O O . GLU A 1 269 ? 42.265 -4.933 -6.123 1.00 92.19 269 GLU A O 1
ATOM 2131 N N . PHE A 1 270 ? 41.359 -6.975 -6.354 1.00 88.12 270 PHE A N 1
ATOM 2132 C CA . PHE A 1 270 ? 41.444 -7.315 -4.939 1.00 88.12 270 PHE A CA 1
ATOM 2133 C C . PHE A 1 270 ? 41.562 -8.828 -4.739 1.00 88.12 270 PHE A C 1
ATOM 2135 O O . PHE A 1 270 ? 40.723 -9.590 -5.222 1.00 88.12 270 PHE A O 1
ATOM 2142 N N . TYR A 1 271 ? 42.611 -9.263 -4.032 1.00 88.12 271 TYR A N 1
ATOM 2143 C CA . TYR A 1 271 ? 42.913 -10.677 -3.749 1.00 88.12 271 TYR A CA 1
ATOM 2144 C C . TYR A 1 271 ? 42.794 -11.608 -4.974 1.00 88.12 271 TYR A C 1
ATOM 2146 O O . TYR A 1 271 ? 42.134 -12.643 -4.916 1.00 88.12 271 TYR A O 1
ATOM 2154 N N . GLY A 1 272 ? 43.403 -11.227 -6.102 1.00 90.38 272 GLY A N 1
ATOM 2155 C CA . GLY A 1 272 ? 43.398 -12.042 -7.326 1.00 90.38 272 GLY A CA 1
ATOM 2156 C C . GLY A 1 272 ? 42.062 -12.078 -8.078 1.00 90.38 272 GLY A C 1
ATOM 2157 O O . GLY A 1 272 ? 41.905 -12.882 -8.991 1.00 90.38 272 GLY A O 1
ATOM 2158 N N . ASN A 1 273 ? 41.103 -11.221 -7.715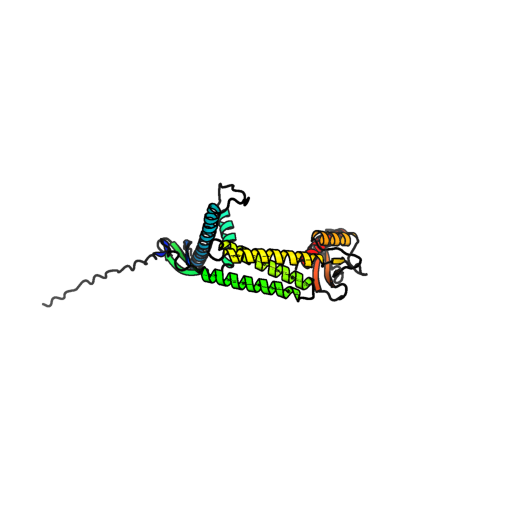 1.00 94.06 273 ASN A N 1
ATOM 2159 C CA . ASN A 1 273 ? 39.881 -11.002 -8.482 1.00 94.06 273 ASN A CA 1
ATOM 2160 C C . ASN A 1 273 ? 39.879 -9.609 -9.112 1.00 94.06 273 ASN A C 1
ATOM 2162 O O . ASN A 1 273 ? 40.244 -8.627 -8.465 1.00 94.06 273 ASN A O 1
ATOM 2166 N N . THR A 1 274 ? 39.368 -9.523 -10.335 1.00 95.12 274 THR A N 1
ATOM 2167 C CA . THR A 1 274 ? 39.014 -8.281 -11.019 1.00 95.12 274 THR A CA 1
ATOM 2168 C C . THR A 1 274 ? 37.539 -7.967 -10.766 1.00 95.12 274 THR A C 1
ATOM 2170 O O . THR A 1 274 ? 36.658 -8.820 -10.901 1.00 95.12 274 THR A O 1
ATOM 2173 N N . SER A 1 275 ? 37.255 -6.723 -10.405 1.00 95.12 275 SER A N 1
ATOM 2174 C CA . SER A 1 275 ? 35.923 -6.161 -10.216 1.00 95.12 275 SER A CA 1
ATOM 2175 C C . SER A 1 275 ? 35.717 -5.036 -11.222 1.00 95.12 275 SER A C 1
ATOM 2177 O O . SER A 1 275 ? 36.525 -4.114 -11.295 1.00 95.12 275 SER A O 1
ATOM 2179 N N . VAL A 1 276 ? 34.611 -5.081 -11.958 1.00 94.94 276 VAL A N 1
ATOM 2180 C CA . VAL A 1 276 ? 34.203 -4.028 -12.892 1.00 94.94 276 VAL A CA 1
ATOM 2181 C C . VAL A 1 276 ? 32.857 -3.474 -12.459 1.00 94.94 276 VAL A C 1
ATOM 2183 O O . VAL A 1 276 ? 31.924 -4.234 -12.191 1.00 94.94 276 VAL A O 1
ATOM 2186 N N . LYS A 1 277 ? 32.750 -2.149 -12.395 1.00 94.56 277 LYS A N 1
ATOM 2187 C CA . LYS A 1 277 ? 31.532 -1.427 -12.032 1.00 94.56 277 LYS A CA 1
ATOM 2188 C C . LYS A 1 277 ? 31.116 -0.488 -13.161 1.00 94.56 277 LYS A C 1
ATOM 2190 O O . LYS A 1 277 ? 31.957 0.154 -13.787 1.00 94.56 277 LYS A O 1
ATOM 2195 N N . ALA A 1 278 ? 29.814 -0.409 -13.412 1.00 92.06 278 ALA A N 1
ATOM 2196 C CA . ALA A 1 278 ? 29.222 0.556 -14.330 1.00 92.06 278 ALA A CA 1
ATOM 2197 C C . ALA A 1 278 ? 28.076 1.296 -13.642 1.00 92.06 278 ALA A C 1
ATOM 2199 O O . ALA A 1 278 ? 27.248 0.683 -12.968 1.00 92.06 278 ALA A O 1
ATOM 2200 N N . ASN A 1 279 ? 28.036 2.610 -13.847 1.00 92.19 279 ASN A N 1
ATOM 2201 C CA . ASN A 1 279 ? 26.936 3.459 -13.419 1.00 92.19 279 ASN A CA 1
ATOM 2202 C C . ASN A 1 279 ? 26.069 3.743 -14.652 1.00 92.19 279 ASN A C 1
ATOM 2204 O O . ASN A 1 279 ? 26.584 4.203 -15.671 1.00 92.19 279 ASN A O 1
ATOM 2208 N N . LEU A 1 280 ? 24.776 3.447 -14.579 1.00 90.50 280 LEU A N 1
ATOM 2209 C CA . LEU A 1 280 ? 23.812 3.700 -15.648 1.00 90.50 280 LEU A CA 1
ATOM 2210 C C . LEU A 1 280 ? 22.773 4.711 -15.161 1.00 90.50 280 LEU A C 1
ATOM 2212 O O . LEU A 1 280 ? 22.346 4.636 -14.014 1.00 90.50 280 LEU A O 1
ATOM 2216 N N . ASN A 1 281 ? 22.356 5.631 -16.024 1.00 90.75 281 ASN A N 1
ATOM 2217 C CA . ASN A 1 281 ? 21.190 6.480 -15.802 1.00 90.75 281 ASN A CA 1
ATOM 2218 C C . ASN A 1 281 ? 20.061 6.003 -16.710 1.00 90.75 281 ASN A C 1
ATOM 2220 O O . ASN A 1 281 ? 20.234 5.925 -17.933 1.00 90.75 281 ASN A O 1
ATOM 2224 N N . VAL A 1 282 ? 18.923 5.698 -16.096 1.00 90.38 282 VAL A N 1
ATOM 2225 C CA . VAL A 1 282 ? 17.669 5.447 -16.796 1.00 90.38 282 VAL A CA 1
ATOM 2226 C C . VAL A 1 282 ? 16.821 6.699 -16.688 1.00 90.38 282 VAL A C 1
ATOM 2228 O O . VAL A 1 282 ? 16.567 7.184 -15.584 1.00 90.38 282 VAL A O 1
ATOM 2231 N N . THR A 1 283 ? 16.349 7.201 -17.824 1.00 90.56 283 THR A N 1
ATOM 2232 C CA . THR A 1 283 ? 15.389 8.304 -17.850 1.00 90.56 283 THR A CA 1
ATOM 2233 C C . THR A 1 283 ? 14.123 7.928 -18.592 1.00 90.56 283 THR A C 1
ATOM 2235 O O . THR A 1 283 ? 14.154 7.138 -19.535 1.00 90.56 283 THR A O 1
ATOM 2238 N N . VAL A 1 284 ? 13.007 8.514 -18.162 1.00 89.50 284 VAL A N 1
ATOM 2239 C CA . VAL A 1 284 ? 11.725 8.460 -18.866 1.00 89.50 284 VAL A CA 1
ATOM 2240 C C . VAL A 1 284 ? 11.313 9.890 -19.172 1.00 89.50 284 VAL A C 1
ATOM 2242 O O . VAL A 1 284 ? 11.137 10.684 -18.249 1.00 89.50 284 VAL A O 1
ATOM 2245 N N . SER A 1 285 ? 11.178 10.230 -20.448 1.00 89.00 285 SER A N 1
ATOM 2246 C CA . SER A 1 285 ? 10.715 11.544 -20.909 1.00 89.00 285 SER A CA 1
ATOM 2247 C C . SER A 1 285 ? 9.456 11.395 -21.754 1.00 89.00 285 SER A C 1
ATOM 2249 O O . SER A 1 285 ? 9.219 10.335 -22.338 1.00 89.00 285 SER A O 1
ATOM 2251 N N . GLU A 1 286 ? 8.651 12.446 -21.859 1.00 88.88 286 GLU A N 1
ATOM 2252 C CA . GLU A 1 286 ? 7.613 12.482 -22.889 1.00 88.88 286 GLU A CA 1
ATOM 2253 C C . GLU A 1 286 ? 8.269 12.560 -24.276 1.00 88.88 286 GLU A C 1
ATOM 2255 O O . GLU A 1 286 ? 9.398 13.026 -24.440 1.00 88.88 286 GLU A O 1
ATOM 2260 N N . LYS A 1 287 ? 7.602 12.036 -25.306 1.00 85.50 287 LYS A N 1
ATOM 2261 C CA . LYS A 1 287 ? 8.136 12.111 -26.674 1.00 85.50 287 LYS A CA 1
ATOM 2262 C C . LYS A 1 287 ? 8.210 13.562 -27.162 1.00 85.50 287 LYS A C 1
ATOM 2264 O O . LYS A 1 287 ? 9.134 13.915 -27.893 1.00 85.50 287 LYS A O 1
ATOM 2269 N N . GLU A 1 288 ? 7.232 14.378 -26.773 1.00 82.75 288 GLU A N 1
ATOM 2270 C CA . GLU A 1 288 ? 7.127 15.790 -27.161 1.00 82.75 288 GLU A CA 1
ATOM 2271 C C . GLU A 1 288 ? 8.023 16.694 -26.304 1.00 82.75 288 GLU A C 1
ATOM 2273 O O . GLU A 1 288 ? 8.648 17.612 -26.835 1.00 82.75 288 GLU A O 1
ATOM 2278 N N . ASP A 1 289 ? 8.150 16.388 -25.009 1.00 78.56 289 ASP A N 1
ATOM 2279 C CA . ASP A 1 289 ? 9.036 17.081 -24.077 1.00 78.56 289 ASP A CA 1
ATOM 2280 C C . ASP A 1 289 ? 10.202 16.170 -23.667 1.00 78.56 289 ASP A C 1
ATOM 2282 O O . ASP A 1 289 ? 10.059 15.245 -22.869 1.00 78.56 289 ASP A O 1
ATOM 2286 N N . LYS A 1 290 ? 11.390 16.453 -24.214 1.00 73.06 290 LYS A N 1
ATOM 2287 C CA . LYS A 1 290 ? 12.620 15.689 -23.946 1.00 73.06 290 LYS A CA 1
ATOM 2288 C C . LYS A 1 290 ? 13.146 15.855 -22.518 1.00 73.06 290 LYS A C 1
ATOM 2290 O O . LYS A 1 290 ? 14.161 15.243 -22.181 1.00 73.06 290 LYS A O 1
ATOM 2295 N N . ASN A 1 291 ? 12.506 16.675 -21.685 1.00 83.38 291 ASN A N 1
ATOM 2296 C CA . ASN A 1 291 ? 12.852 16.751 -20.278 1.00 83.38 291 ASN A CA 1
ATOM 2297 C C . ASN A 1 291 ? 12.481 15.435 -19.571 1.00 83.38 291 ASN A C 1
ATOM 2299 O O . ASN A 1 291 ? 11.354 14.948 -19.699 1.00 83.38 291 ASN A O 1
ATOM 2303 N N . PRO A 1 292 ? 13.417 14.825 -18.825 1.00 85.00 292 PRO A N 1
ATOM 2304 C CA . PRO A 1 292 ? 13.135 13.598 -18.102 1.00 85.00 292 PRO A CA 1
ATOM 2305 C C . PRO A 1 292 ? 12.138 13.879 -16.974 1.00 85.00 292 PRO A C 1
ATOM 2307 O O . PRO A 1 292 ? 12.385 14.701 -16.094 1.00 85.00 292 PRO A O 1
ATOM 2310 N N . ILE A 1 293 ? 11.021 13.160 -16.996 1.00 86.19 293 ILE A N 1
ATOM 2311 C CA . ILE A 1 293 ? 10.002 13.164 -15.941 1.00 86.19 293 ILE A CA 1
ATOM 2312 C C . ILE A 1 293 ? 10.451 12.249 -14.798 1.00 86.19 293 ILE A C 1
ATOM 2314 O O . ILE A 1 293 ? 10.195 12.531 -13.629 1.00 86.19 293 ILE A O 1
ATOM 2318 N N . LEU A 1 294 ? 11.173 11.179 -15.139 1.00 86.56 294 LEU A N 1
ATOM 2319 C CA . LEU A 1 294 ? 11.887 10.323 -14.200 1.00 86.56 294 LEU A CA 1
ATOM 2320 C C . LEU A 1 294 ? 13.356 10.215 -14.600 1.00 86.56 294 LEU A C 1
ATOM 2322 O O . LEU A 1 294 ? 13.680 10.102 -15.784 1.00 86.56 294 LEU A O 1
ATOM 2326 N N . SER A 1 295 ? 14.240 10.195 -13.606 1.00 90.38 295 SER A N 1
ATOM 2327 C CA . SER A 1 295 ? 15.659 9.887 -13.778 1.00 90.38 295 SER A CA 1
ATOM 2328 C C . SER A 1 295 ? 16.174 9.176 -12.537 1.00 90.38 295 SER A C 1
ATOM 2330 O O . SER A 1 295 ? 15.986 9.661 -11.421 1.00 90.38 295 SER A O 1
ATOM 2332 N N . GLN A 1 296 ? 16.820 8.030 -12.733 1.00 91.50 296 GLN A N 1
ATOM 2333 C CA . GLN A 1 296 ? 17.411 7.269 -11.642 1.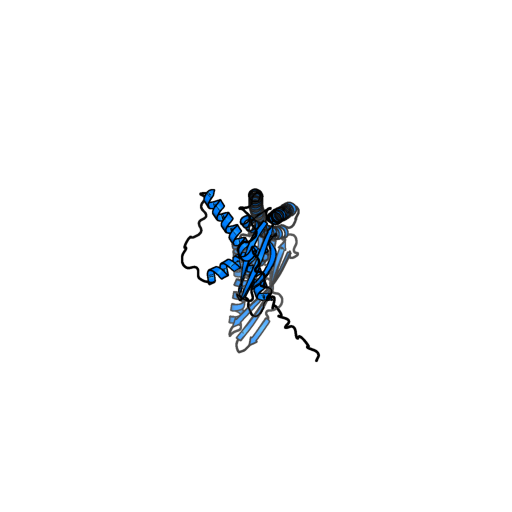00 91.50 296 GLN A CA 1
ATOM 2334 C C . GLN A 1 296 ? 18.740 6.649 -12.063 1.00 91.50 296 GLN A C 1
ATOM 2336 O O . GLN A 1 296 ? 18.903 6.142 -13.175 1.00 91.50 296 GLN A O 1
ATOM 2341 N N . ASN A 1 297 ? 19.690 6.687 -11.131 1.00 91.94 297 ASN A N 1
ATOM 2342 C CA . ASN A 1 297 ? 21.020 6.135 -11.316 1.00 91.94 297 ASN A CA 1
ATOM 2343 C C . ASN A 1 297 ? 21.097 4.744 -10.694 1.00 91.94 297 ASN A C 1
ATOM 2345 O O . ASN A 1 297 ? 20.740 4.552 -9.532 1.00 91.94 297 ASN A O 1
ATOM 2349 N N . PHE A 1 298 ? 21.641 3.804 -11.451 1.00 90.88 298 PHE A N 1
ATOM 2350 C CA . PHE A 1 298 ? 21.828 2.421 -11.049 1.00 90.88 298 PHE A CA 1
ATOM 2351 C C . PHE A 1 298 ? 23.298 2.047 -11.127 1.00 90.88 298 PHE A C 1
ATOM 2353 O O . PHE A 1 298 ? 24.025 2.472 -12.027 1.00 90.88 298 PHE A O 1
ATOM 2360 N N . VAL A 1 299 ? 23.731 1.230 -10.175 1.00 92.75 299 VAL A N 1
ATOM 2361 C CA . VAL A 1 299 ? 25.105 0.750 -10.088 1.00 92.75 299 VAL A CA 1
ATOM 2362 C C . VAL A 1 299 ? 25.101 -0.757 -10.262 1.00 92.75 299 VAL A C 1
ATOM 2364 O O . VAL A 1 299 ? 24.503 -1.475 -9.464 1.00 92.75 299 VAL A O 1
ATOM 2367 N N . PHE A 1 300 ? 25.820 -1.234 -11.272 1.00 93.00 300 PHE A N 1
ATOM 2368 C CA . PHE A 1 300 ? 25.992 -2.657 -11.542 1.00 93.00 300 PHE A CA 1
ATOM 2369 C C . PHE A 1 300 ? 27.447 -3.056 -11.361 1.00 93.00 300 PHE A C 1
ATOM 2371 O O . PHE A 1 300 ? 28.361 -2.261 -11.596 1.00 93.00 300 PHE A O 1
ATOM 2378 N N . LYS A 1 301 ? 27.664 -4.302 -10.940 1.00 94.38 301 LYS A N 1
ATOM 2379 C CA . LYS A 1 301 ? 28.994 -4.827 -10.641 1.00 94.38 301 LYS A CA 1
ATOM 2380 C C . LYS A 1 301 ? 29.129 -6.269 -11.111 1.00 94.38 301 LYS A C 1
ATOM 2382 O O . LYS A 1 301 ? 28.262 -7.097 -10.850 1.00 94.38 301 LYS A O 1
ATOM 2387 N N . GLY A 1 302 ? 30.262 -6.573 -11.733 1.00 95.25 302 GLY A N 1
ATOM 2388 C CA . GLY A 1 302 ? 30.715 -7.931 -12.008 1.00 95.25 302 GLY A CA 1
ATOM 2389 C C . GLY A 1 302 ? 32.081 -8.168 -11.375 1.00 95.25 302 GLY A C 1
ATOM 2390 O O . GLY A 1 302 ? 32.991 -7.366 -11.553 1.00 95.25 302 GLY A O 1
ATOM 2391 N N . THR A 1 303 ? 32.235 -9.267 -10.639 1.00 94.50 303 THR A N 1
ATOM 2392 C CA . THR A 1 303 ? 33.522 -9.672 -10.047 1.00 94.50 303 THR A CA 1
ATOM 2393 C C . THR A 1 303 ? 33.875 -11.068 -10.525 1.00 94.50 303 THR A C 1
ATOM 2395 O O . THR A 1 303 ? 33.023 -11.951 -10.431 1.00 94.50 303 THR A O 1
ATOM 2398 N N . ALA A 1 304 ? 35.100 -11.299 -10.994 1.00 96.19 304 ALA A N 1
ATOM 2399 C CA . ALA A 1 304 ? 35.608 -12.622 -11.364 1.00 96.19 304 ALA A CA 1
ATOM 2400 C C . ALA A 1 304 ? 37.139 -12.696 -11.251 1.00 96.19 304 ALA A C 1
ATOM 2402 O O . ALA A 1 304 ? 37.792 -11.696 -10.980 1.00 96.19 304 ALA A O 1
ATOM 2403 N N . THR A 1 305 ? 37.714 -13.874 -11.492 1.00 95.12 305 THR A N 1
ATOM 2404 C CA . THR A 1 305 ? 39.171 -14.099 -11.483 1.00 95.12 305 THR A CA 1
ATOM 2405 C C . THR A 1 305 ? 39.888 -13.536 -12.712 1.00 95.12 305 THR A C 1
ATOM 2407 O O . THR A 1 305 ? 41.102 -13.383 -12.687 1.00 95.12 305 THR A O 1
ATOM 2410 N N . THR A 1 306 ? 39.159 -13.225 -13.789 1.00 95.06 306 THR A N 1
ATOM 2411 C CA . THR A 1 306 ? 39.696 -12.574 -14.992 1.00 95.06 306 THR A CA 1
ATOM 2412 C C . THR A 1 306 ? 38.844 -11.368 -15.374 1.00 95.06 306 THR A C 1
ATOM 2414 O O . THR A 1 306 ? 37.644 -11.325 -15.084 1.00 95.06 306 THR A O 1
ATOM 2417 N N . GLN A 1 307 ? 39.450 -10.398 -16.061 1.00 92.81 307 GLN A N 1
ATOM 2418 C CA . GLN A 1 307 ? 38.755 -9.200 -16.532 1.00 92.81 307 GLN A CA 1
ATOM 2419 C C . GLN A 1 307 ? 37.581 -9.535 -17.467 1.00 92.81 307 GLN A C 1
ATOM 2421 O O . GLN A 1 307 ? 36.486 -9.011 -17.270 1.00 92.81 307 GLN A O 1
ATOM 2426 N N . ASP A 1 308 ? 37.768 -10.442 -18.429 1.00 94.06 308 ASP A N 1
ATOM 2427 C CA . ASP A 1 308 ? 36.717 -10.828 -19.385 1.00 94.06 308 ASP A CA 1
ATOM 2428 C C . ASP A 1 308 ? 35.528 -11.510 -18.696 1.00 94.06 308 ASP A C 1
ATOM 2430 O O . ASP A 1 308 ? 34.364 -11.234 -19.003 1.00 94.06 308 ASP A O 1
ATOM 2434 N N . ALA A 1 309 ? 35.802 -12.361 -17.701 1.00 95.06 309 ALA A N 1
ATOM 2435 C CA . ALA A 1 309 ? 34.753 -12.988 -16.906 1.00 95.06 309 ALA A CA 1
ATOM 2436 C C . ALA A 1 309 ? 34.028 -11.961 -16.019 1.00 95.06 309 ALA A C 1
ATOM 2438 O O . ALA A 1 309 ? 32.813 -12.053 -15.834 1.00 95.06 309 ALA A O 1
ATOM 2439 N N . ALA A 1 310 ? 34.743 -10.963 -15.488 1.00 93.69 310 ALA A N 1
ATOM 2440 C CA . ALA A 1 310 ? 34.152 -9.892 -14.693 1.00 93.69 310 ALA A CA 1
ATOM 2441 C C . ALA A 1 310 ? 33.264 -8.978 -15.556 1.00 93.69 310 ALA A C 1
ATOM 2443 O O . ALA A 1 310 ? 32.164 -8.627 -15.130 1.00 93.69 310 ALA A O 1
ATOM 2444 N N . LEU A 1 311 ? 33.685 -8.673 -16.789 1.00 92.62 311 LEU A N 1
ATOM 2445 C CA . LEU A 1 311 ? 32.882 -7.955 -17.784 1.00 92.62 311 LEU A CA 1
ATOM 2446 C C . LEU A 1 311 ? 31.625 -8.738 -18.178 1.00 92.62 311 LEU A C 1
ATOM 2448 O O . LEU A 1 311 ? 30.535 -8.177 -18.144 1.00 92.62 311 LEU A O 1
ATOM 2452 N N . SER A 1 312 ? 31.748 -10.040 -18.446 1.00 92.06 312 SER A N 1
ATOM 2453 C CA . SER A 1 312 ? 30.595 -10.899 -18.763 1.00 92.06 312 SER A CA 1
ATOM 2454 C C . SER A 1 312 ? 29.581 -10.944 -17.610 1.00 92.06 312 SER A C 1
ATOM 2456 O O . SER A 1 312 ? 28.369 -10.876 -17.816 1.00 92.06 312 SER A O 1
ATOM 2458 N N . ARG A 1 313 ? 30.066 -11.008 -16.359 1.00 93.69 313 ARG A N 1
ATOM 2459 C CA . ARG A 1 313 ? 29.208 -10.937 -15.163 1.00 93.69 313 ARG A CA 1
ATOM 2460 C C . ARG A 1 313 ? 28.552 -9.568 -15.000 1.00 93.69 313 ARG A C 1
ATOM 2462 O O . ARG A 1 313 ? 27.391 -9.514 -14.608 1.00 93.69 313 ARG A O 1
ATOM 2469 N N . LEU A 1 314 ? 29.263 -8.481 -15.304 1.00 92.50 314 LEU A N 1
ATOM 2470 C CA . LEU A 1 314 ? 28.698 -7.132 -15.302 1.00 92.50 314 LEU A CA 1
ATOM 2471 C C . LEU A 1 314 ? 27.571 -7.009 -16.335 1.00 92.50 314 LEU A C 1
ATOM 2473 O O . LEU A 1 314 ? 26.505 -6.506 -16.000 1.00 92.50 314 LEU A O 1
ATOM 2477 N N . GLU A 1 315 ? 27.769 -7.505 -17.557 1.00 89.00 315 GLU A N 1
ATOM 2478 C CA . GLU A 1 315 ? 26.740 -7.498 -18.604 1.00 89.00 315 GLU A CA 1
ATOM 2479 C C . GLU A 1 315 ? 25.508 -8.309 -18.198 1.00 89.00 315 GLU A C 1
ATOM 2481 O O . GLU A 1 315 ? 24.384 -7.835 -18.348 1.00 89.00 315 GLU A O 1
ATOM 2486 N N . SER A 1 316 ? 25.697 -9.492 -17.604 1.00 89.25 316 SER A N 1
ATOM 2487 C CA . SER A 1 316 ? 24.582 -10.268 -17.052 1.00 89.25 316 SER A CA 1
ATOM 2488 C C . SER A 1 316 ? 23.874 -9.534 -15.908 1.00 89.25 316 SER A C 1
ATOM 2490 O O . SER A 1 316 ? 22.649 -9.588 -15.824 1.00 89.25 316 SER A O 1
ATOM 2492 N N . SER A 1 317 ? 24.623 -8.854 -15.033 1.00 90.12 317 SER A N 1
ATOM 2493 C CA . SER A 1 317 ? 24.067 -8.063 -13.930 1.00 90.12 317 SER A CA 1
ATOM 2494 C C . SER A 1 317 ? 23.207 -6.911 -14.451 1.00 90.12 317 SER A C 1
ATOM 2496 O O . SER A 1 317 ? 22.088 -6.733 -13.976 1.00 90.12 317 SER A O 1
ATOM 2498 N N . ILE A 1 318 ? 23.694 -6.188 -15.465 1.00 89.19 318 ILE A N 1
ATOM 2499 C CA . ILE A 1 318 ? 22.955 -5.114 -16.137 1.00 89.19 318 ILE A CA 1
ATOM 2500 C C . ILE A 1 318 ? 21.703 -5.675 -16.808 1.00 89.19 318 ILE A C 1
ATOM 2502 O O . ILE A 1 318 ? 20.614 -5.172 -16.557 1.00 89.19 318 ILE A O 1
ATOM 2506 N N . ASN A 1 319 ? 21.834 -6.732 -17.617 1.00 84.44 319 ASN A N 1
ATOM 2507 C CA . ASN A 1 319 ? 20.713 -7.294 -18.374 1.00 84.44 319 ASN A CA 1
ATOM 2508 C C . ASN A 1 319 ? 19.560 -7.753 -17.481 1.00 84.44 319 ASN A C 1
ATOM 2510 O O . ASN A 1 319 ? 18.404 -7.580 -17.858 1.00 84.44 319 ASN A O 1
ATOM 2514 N N . ASN A 1 320 ? 19.871 -8.315 -16.314 1.00 83.44 320 ASN A N 1
ATOM 2515 C CA . ASN A 1 320 ? 18.852 -8.762 -15.375 1.00 83.44 320 ASN A CA 1
ATOM 2516 C C . ASN A 1 320 ? 18.297 -7.573 -14.578 1.00 83.44 320 ASN A C 1
ATOM 2518 O O . ASN A 1 320 ? 17.097 -7.316 -14.602 1.00 83.44 320 ASN A O 1
ATOM 2522 N N . GLY A 1 321 ? 19.167 -6.791 -13.934 1.00 86.94 321 GLY A N 1
ATOM 2523 C CA . GLY A 1 321 ? 18.720 -5.784 -12.973 1.00 86.94 321 GLY A CA 1
ATOM 2524 C C . GLY A 1 321 ? 18.172 -4.494 -13.588 1.00 86.94 321 GLY A C 1
ATOM 2525 O O . GLY A 1 321 ? 17.342 -3.848 -12.957 1.00 86.94 321 GLY A O 1
ATOM 2526 N N . ILE A 1 322 ? 18.573 -4.104 -14.807 1.00 86.44 322 ILE A N 1
ATOM 2527 C CA . ILE A 1 322 ? 18.049 -2.871 -15.425 1.00 86.44 322 ILE A CA 1
ATOM 2528 C C . ILE A 1 322 ? 16.570 -3.006 -15.792 1.00 86.44 322 ILE A C 1
ATOM 2530 O O . ILE A 1 322 ? 15.838 -2.022 -15.776 1.00 86.44 322 ILE A O 1
ATOM 2534 N N . THR A 1 323 ? 16.125 -4.217 -16.131 1.00 85.75 323 THR A N 1
ATOM 2535 C CA . THR A 1 323 ? 14.733 -4.441 -16.521 1.00 85.75 323 THR A CA 1
ATOM 2536 C C . THR A 1 323 ? 13.791 -4.334 -15.330 1.00 85.75 323 THR A C 1
ATOM 2538 O O . THR A 1 323 ? 12.790 -3.627 -15.426 1.00 85.75 323 THR A O 1
ATOM 2541 N N . ASP A 1 324 ? 14.162 -4.935 -14.198 1.00 85.06 324 ASP A N 1
ATOM 2542 C CA . ASP A 1 324 ? 13.437 -4.804 -12.933 1.00 85.06 324 ASP A CA 1
ATOM 2543 C C . ASP A 1 324 ? 13.415 -3.345 -12.467 1.00 85.06 324 ASP A C 1
ATOM 2545 O O . ASP A 1 324 ? 12.360 -2.820 -12.122 1.00 85.06 324 ASP A O 1
ATOM 2549 N N . ALA A 1 325 ? 14.560 -2.662 -12.556 1.00 85.31 325 ALA A N 1
ATOM 2550 C CA . ALA A 1 325 ? 14.689 -1.247 -12.230 1.00 85.31 325 ALA A CA 1
ATOM 2551 C C . ALA A 1 325 ? 13.765 -0.353 -13.073 1.00 85.31 325 ALA A C 1
ATOM 2553 O O . ALA A 1 325 ? 13.084 0.512 -12.531 1.00 85.31 325 ALA A O 1
ATOM 2554 N N . ILE A 1 326 ? 13.706 -0.567 -14.393 1.00 86.50 326 ILE A N 1
ATOM 2555 C CA . ILE A 1 326 ? 12.797 0.174 -15.280 1.00 86.50 326 ILE A CA 1
ATOM 2556 C C . ILE A 1 326 ? 11.346 -0.079 -14.880 1.00 86.50 326 ILE A C 1
ATOM 2558 O O . ILE A 1 326 ? 10.571 0.866 -14.774 1.00 86.50 326 ILE A O 1
ATOM 2562 N N . VAL A 1 327 ? 10.966 -1.335 -14.643 1.00 85.62 327 VAL A N 1
ATOM 2563 C CA . VAL A 1 327 ? 9.597 -1.666 -14.237 1.00 85.62 327 VAL A CA 1
ATOM 2564 C C . VAL A 1 327 ? 9.251 -0.995 -12.909 1.00 85.62 327 VAL A C 1
ATOM 2566 O O . VAL A 1 327 ? 8.195 -0.377 -12.808 1.00 85.62 327 VAL A O 1
ATOM 2569 N N . GLU A 1 328 ? 10.143 -1.055 -11.920 1.00 84.50 328 GLU A N 1
ATOM 2570 C CA . GLU A 1 328 ? 9.961 -0.390 -10.631 1.00 84.50 328 GLU A CA 1
ATOM 2571 C C . GLU A 1 328 ? 9.785 1.124 -10.802 1.00 84.50 328 GLU A C 1
ATOM 2573 O O . GLU A 1 328 ? 8.821 1.686 -10.287 1.00 84.50 328 GLU A O 1
ATOM 2578 N N . MET A 1 329 ? 10.643 1.770 -11.597 1.00 83.19 329 MET A N 1
ATOM 2579 C CA . MET A 1 329 ? 10.529 3.197 -11.913 1.00 83.19 329 MET A CA 1
ATOM 2580 C C . MET A 1 329 ? 9.176 3.559 -12.530 1.00 83.19 329 MET A C 1
ATOM 2582 O O . MET A 1 329 ? 8.616 4.597 -12.194 1.00 83.19 329 MET A O 1
ATOM 2586 N N . LEU A 1 330 ? 8.636 2.720 -13.419 1.00 81.50 330 LEU A N 1
ATOM 2587 C CA . LEU A 1 330 ? 7.328 2.953 -14.040 1.00 81.50 330 LEU A CA 1
ATOM 2588 C C . LEU A 1 330 ? 6.152 2.766 -13.065 1.00 81.50 330 LEU A C 1
ATOM 2590 O O . LEU A 1 330 ? 5.040 3.205 -13.362 1.00 81.50 330 LEU A O 1
ATOM 2594 N N . TYR A 1 331 ? 6.372 2.114 -11.921 1.00 75.56 331 TYR A N 1
ATOM 2595 C CA . TYR A 1 331 ? 5.372 1.934 -10.867 1.00 75.56 331 TYR A CA 1
ATOM 2596 C C . TYR A 1 331 ? 5.442 2.982 -9.743 1.00 75.56 331 TYR A C 1
ATOM 2598 O O . TYR A 1 331 ? 4.464 3.099 -8.996 1.00 75.56 331 TYR A O 1
ATOM 2606 N N . GLN A 1 332 ? 6.551 3.723 -9.619 1.00 68.44 332 GLN A N 1
ATOM 2607 C CA . GLN A 1 332 ? 6.766 4.777 -8.613 1.00 68.44 332 GLN A CA 1
ATOM 2608 C C . GLN A 1 332 ? 6.035 6.088 -8.925 1.00 68.44 332 GLN A C 1
ATOM 2610 O O . GLN A 1 332 ? 5.611 6.754 -7.948 1.00 68.44 332 GLN A O 1
#

Foldseek 3Di:
DDDDDDDDDPPPPPDPDPDDDPCQVPNDDCPDQKDKFKFKFFQDPDNPVQQVRRLLRRLLVSLVVLVVLLVVVCVVPDPDDDDDDPPDDDDDPVNVVVSSVVSSVLSVPQPFKDWDDKDQDPPRRMIMTMIMGRRVRRLVVLVVLLVVLVVLLVCLVVPPDLLVSLLSLVVSLVSLVSSLSNLSSNCSPPPSVVSNVSSVVSNVVSVVSNVVSQALQEEAEDPDDQAPDDPLLRVLLVVLCVVLPHHYDPPDGQKYKYKHWDDDWDWDDDPQKIKIKTKIKIFIDGPVGPDGPDIDIDMFMAMDNDPVNRVVRRVVRCSPVVSVVVSVRSND

pLDDT: mean 78.64, std 19.39, range [27.05, 96.62]

Sequence (332 aa):
MKKLFWAYAFFSSYSFAEVYPSWINNPPASINNHIYAVGVSPLTTSVAQSINSATANSKTELISQLRASINGKIDTNSTVLVSKSLTLETQSSRDFYNQSASIQTEAKNIVGISILETYIDKGSKTVYALADFDTVKAIYDIKIRYSEYNDELKNLAMTPSTFVKQKKLRSIFSKISELKESTYLLYSIDGIQGIYNNIVALERESSRMIAVEKDELSFFVDNQSGSYLNNALFVNIRKSVVDAGFKWDNISPKYIINVSQLGSKEFSEFYGNTSVKANLNVTVSEKEDKNPILSQNFVFKGTATTQDA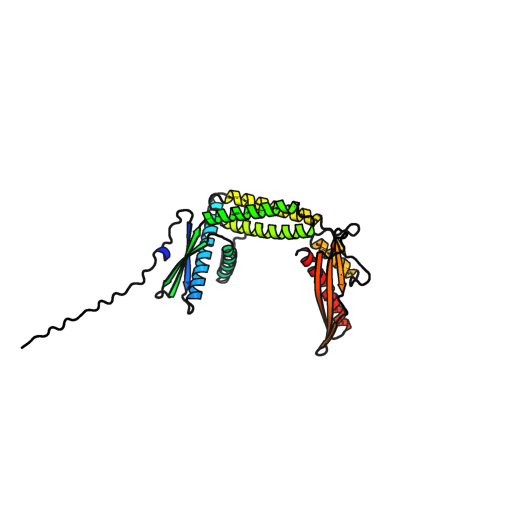ALSRLESSINNGITDAIVEMLYQ

Secondary structure (DSSP, 8-state):
---------------------GGGTSPPP--TTEEEEEEEEE--S-HHHHHHHHHHHHHHHHHHHHHHHHHHHHHHH-----------S---HHHHHHHHHHHHHHHTT-TTEEEEEEEEETTTTEEEEEEEEEHHHHHHHHHHHHHHHHHHHHHGGG---HHHHHHHHHHHHHHHHHHHHHHHTTTTSTTHHHHHHHHHHHHHHHHHHHHHHHHH-EEEE---TTB---HHHHHHHHHHHHHTTPEE-SSS-SEEEEEEE-SPPEEEEETTEEEEEEEEEEEEEESS--SEEEEEEEEEEEEESSHHHHHHHHHHHHHHHHHHHHHHHHH-

Radius of gyration: 31.57 Å; chains: 1; bounding box: 71×46×130 Å